Protein AF-A0A0P4W3S0-F1 (afdb_monomer)

Solvent-accessible surface area (backbone atoms only — not comparable to full-atom values): 18046 Å² total; per-residue (Å²): 140,84,84,81,80,80,80,78,72,92,69,74,86,74,78,78,80,79,80,73,84,81,73,83,81,71,88,70,82,78,75,86,72,84,76,69,72,78,75,69,75,78,67,74,92,81,74,64,74,75,60,50,63,55,55,61,58,70,64,62,45,87,85,32,68,69,49,48,55,47,38,37,69,77,67,74,48,85,90,66,54,75,68,57,52,50,48,49,44,52,54,50,45,53,48,54,52,50,53,52,52,52,52,50,50,52,50,50,54,52,30,47,75,68,70,57,61,91,77,78,79,88,66,86,83,62,63,79,83,44,52,72,70,48,48,51,52,49,49,53,48,49,55,51,44,52,53,20,48,53,44,43,62,74,42,63,93,62,81,56,58,59,72,38,40,54,69,70,58,50,51,54,50,52,48,42,53,49,20,48,77,70,72,42,83,57,88,78,56,64,55,71,84,63,51,85,44,82,86,39,67,66,44,47,52,41,45,73,74,69,51,52,94,90,55,18,55,67,99,83,37,77,33,80,69,70,85,82,83,78,86,79,79,65,88,93,63,64,89,89,66,79,58,70,76,57,89,58,78,84,55,49,74,67,52,51,50,50,35,52,38,56,58,7,56,72,58,44,65,48,77,78,74,66,86,80,76,80,81,110

Organism: Scylla olivacea (NCBI:txid85551)

Structure (mmCIF, N/CA/C/O backbone):
data_AF-A0A0P4W3S0-F1
#
_entry.id   AF-A0A0P4W3S0-F1
#
loop_
_atom_site.group_PDB
_atom_site.id
_atom_site.type_symbol
_atom_site.label_atom_id
_atom_site.label_alt_id
_atom_site.label_comp_id
_atom_site.label_asym_id
_atom_site.label_entity_id
_atom_site.label_seq_id
_atom_site.pdbx_PDB_ins_code
_atom_site.Cartn_x
_atom_site.Cartn_y
_atom_site.Cartn_z
_atom_site.occupancy
_atom_site.B_iso_or_equiv
_atom_site.auth_seq_id
_atom_site.auth_comp_id
_atom_site.auth_asym_id
_atom_site.auth_atom_id
_atom_site.pdbx_PDB_model_num
ATOM 1 N N . MET A 1 1 ? 20.641 -24.947 51.949 1.00 40.81 1 MET A N 1
ATOM 2 C CA . MET A 1 1 ? 19.505 -24.288 52.632 1.00 40.81 1 MET A CA 1
ATOM 3 C C . MET A 1 1 ? 19.625 -22.784 52.410 1.00 40.81 1 MET A C 1
ATOM 5 O O . MET A 1 1 ? 20.382 -22.135 53.113 1.00 40.81 1 MET A O 1
ATOM 9 N N . SER A 1 2 ? 18.977 -22.248 51.372 1.00 43.94 2 SER A N 1
ATOM 10 C CA . SER A 1 2 ? 19.008 -20.811 51.055 1.00 43.94 2 SER A CA 1
ATOM 11 C C . SER A 1 2 ? 17.739 -20.161 51.603 1.00 43.94 2 SER A C 1
ATOM 13 O O . SER A 1 2 ? 16.636 -20.525 51.197 1.00 43.94 2 SER A O 1
ATOM 15 N N . GLN A 1 3 ? 17.877 -19.266 52.581 1.00 44.88 3 GLN A N 1
ATOM 16 C CA . GLN A 1 3 ? 16.746 -18.543 53.162 1.00 44.88 3 GLN A CA 1
ATOM 17 C C . GLN A 1 3 ? 16.349 -17.380 52.243 1.00 44.88 3 GLN A C 1
ATOM 19 O O . GLN A 1 3 ? 17.053 -16.374 52.158 1.00 44.88 3 GLN A O 1
ATOM 24 N N . SER A 1 4 ? 15.199 -17.503 51.576 1.00 45.91 4 SER A N 1
ATOM 25 C CA . SER A 1 4 ? 14.574 -16.400 50.841 1.00 45.91 4 SER A CA 1
ATOM 26 C C . SER A 1 4 ? 14.047 -15.350 51.826 1.00 45.91 4 SER A C 1
ATOM 28 O O . SER A 1 4 ? 13.141 -15.612 52.622 1.00 45.91 4 SER A O 1
ATOM 30 N N . ARG A 1 5 ? 14.628 -14.146 51.796 1.00 53.69 5 ARG A N 1
ATOM 31 C CA . ARG A 1 5 ? 14.139 -12.993 52.561 1.00 53.69 5 ARG A CA 1
ATOM 32 C C . ARG A 1 5 ? 12.927 -12.393 51.843 1.00 53.69 5 ARG A C 1
ATOM 34 O O . ARG A 1 5 ? 13.082 -11.613 50.908 1.00 53.69 5 ARG A O 1
ATOM 41 N N . LYS A 1 6 ? 11.717 -12.720 52.310 1.00 53.25 6 LYS A N 1
ATOM 42 C CA . LYS A 1 6 ? 10.479 -12.033 51.903 1.00 53.25 6 LYS A CA 1
ATOM 43 C C . LYS A 1 6 ? 10.566 -10.550 52.287 1.00 53.25 6 LYS A C 1
ATOM 45 O O . LYS A 1 6 ? 10.647 -10.217 53.469 1.00 53.25 6 LYS A O 1
ATO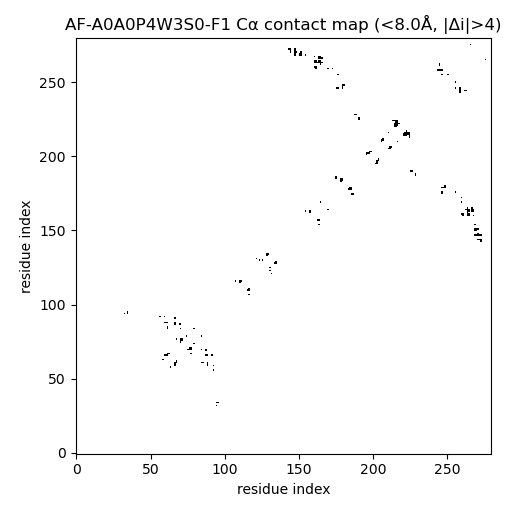M 50 N N . ARG A 1 7 ? 10.561 -9.654 51.296 1.00 56.38 7 ARG A N 1
ATOM 51 C CA . ARG A 1 7 ? 10.494 -8.202 51.520 1.00 56.38 7 ARG A CA 1
ATOM 52 C C . ARG A 1 7 ? 9.062 -7.832 51.918 1.00 56.38 7 ARG A C 1
ATOM 54 O O . ARG A 1 7 ? 8.110 -8.199 51.240 1.00 56.38 7 ARG A O 1
ATOM 61 N N . LYS A 1 8 ? 8.916 -7.136 53.047 1.00 56.00 8 LYS A N 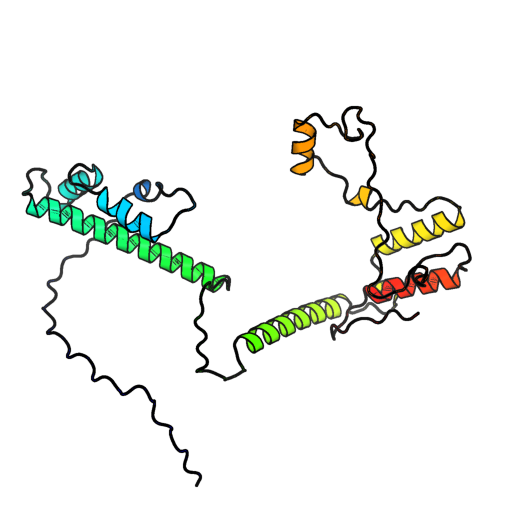1
ATOM 62 C CA . LYS A 1 8 ? 7.638 -6.646 53.580 1.00 56.00 8 LYS A CA 1
ATOM 63 C C . LYS A 1 8 ? 7.152 -5.463 52.729 1.00 56.00 8 LYS A C 1
ATOM 65 O O . LYS A 1 8 ? 7.925 -4.533 52.500 1.00 56.00 8 LYS A O 1
ATOM 70 N N . SER A 1 9 ? 5.899 -5.509 52.268 1.00 56.62 9 SER A N 1
ATOM 71 C CA . SER A 1 9 ? 5.233 -4.396 51.572 1.00 56.62 9 SER A CA 1
ATOM 72 C C . SER A 1 9 ? 5.296 -3.112 52.412 1.00 56.62 9 SER A C 1
ATOM 74 O O . SER A 1 9 ? 5.080 -3.150 53.625 1.00 56.62 9 SER A O 1
ATOM 76 N N . ARG A 1 10 ? 5.610 -1.980 51.763 1.00 52.22 10 ARG A N 1
ATOM 77 C CA . ARG A 1 10 ? 5.673 -0.633 52.373 1.00 52.22 10 ARG A CA 1
ATOM 78 C C . ARG A 1 10 ? 4.297 0.019 52.551 1.00 52.22 10 ARG A C 1
ATOM 80 O O . ARG A 1 10 ? 4.226 1.101 53.122 1.00 52.22 10 ARG A O 1
ATOM 87 N N . TRP A 1 11 ? 3.227 -0.644 52.122 1.00 43.09 11 TRP A N 1
ATOM 88 C CA . TRP A 1 11 ? 1.852 -0.245 52.396 1.00 43.09 11 TRP A CA 1
ATOM 89 C C . TRP A 1 11 ? 1.286 -1.240 53.408 1.00 43.09 11 TRP A C 1
ATOM 91 O O . TRP A 1 11 ? 1.131 -2.424 53.111 1.00 43.09 11 TRP A O 1
ATOM 101 N N . GLY A 1 12 ? 1.114 -0.785 54.651 1.00 40.66 12 GLY A N 1
ATOM 102 C CA . GLY A 1 12 ? 0.662 -1.618 55.763 1.00 40.66 12 GLY A CA 1
ATOM 103 C C . GLY A 1 12 ? -0.668 -2.309 55.462 1.00 40.66 12 GLY A C 1
ATOM 104 O O . GLY A 1 12 ? -1.524 -1.750 54.782 1.00 40.66 12 GLY A O 1
ATOM 105 N N . GLY A 1 13 ? -0.839 -3.527 55.981 1.00 48.69 13 GLY A N 1
ATOM 106 C CA . GLY A 1 13 ? -2.118 -4.228 55.923 1.00 48.69 13 GLY A CA 1
ATOM 107 C C . GLY A 1 13 ? -3.179 -3.411 56.651 1.00 48.69 13 GLY A C 1
ATOM 108 O O . GLY A 1 13 ? -3.121 -3.275 57.873 1.00 48.69 13 GLY A O 1
ATOM 109 N N . GLN A 1 14 ? -4.124 -2.848 55.902 1.00 45.88 14 GLN A N 1
ATOM 110 C CA . GLN A 1 14 ? -5.340 -2.308 56.491 1.00 45.88 14 GLN A CA 1
ATOM 111 C C . GLN A 1 14 ? -6.121 -3.469 57.123 1.00 45.88 14 GLN A C 1
ATOM 113 O O . GLN A 1 14 ? -6.312 -4.494 56.463 1.00 45.88 14 GLN A O 1
ATOM 118 N N . PRO A 1 15 ? -6.575 -3.352 58.383 1.00 47.34 15 PRO A N 1
ATOM 119 C CA . PRO A 1 15 ? -7.543 -4.297 58.912 1.00 47.34 15 PRO A CA 1
ATOM 120 C C . PRO A 1 15 ? -8.819 -4.206 58.069 1.00 47.34 15 PRO A C 1
ATOM 122 O O . PRO A 1 15 ? -9.289 -3.109 57.759 1.00 47.34 15 PRO A O 1
ATOM 125 N N . ALA A 1 16 ? -9.350 -5.365 57.677 1.00 50.22 16 ALA A N 1
ATOM 126 C CA . ALA A 1 16 ? -10.599 -5.464 56.937 1.00 50.22 16 ALA A CA 1
ATOM 127 C C . ALA A 1 16 ? -11.708 -4.672 57.662 1.00 50.22 16 ALA A C 1
ATOM 129 O O . ALA A 1 16 ? -11.830 -4.804 58.886 1.00 50.22 16 ALA A O 1
ATOM 130 N N . PRO A 1 17 ? -12.514 -3.856 56.958 1.00 44.56 17 PRO A N 1
ATOM 131 C CA . PRO A 1 17 ? -13.659 -3.212 57.581 1.00 44.56 17 PRO A CA 1
ATOM 132 C C . PRO A 1 17 ? -14.611 -4.292 58.106 1.00 44.56 17 PRO A C 1
ATOM 134 O O . PRO A 1 17 ? -14.929 -5.253 57.404 1.00 44.56 17 PRO A O 1
ATOM 137 N N . ALA A 1 18 ? -15.023 -4.142 59.366 1.00 41.34 18 ALA A N 1
ATOM 138 C CA . ALA A 1 18 ? -15.956 -5.038 60.031 1.00 41.34 18 ALA A CA 1
ATOM 139 C C . ALA A 1 18 ? -17.214 -5.231 59.171 1.00 41.34 18 ALA A C 1
ATOM 141 O O . ALA A 1 18 ? -17.818 -4.260 58.712 1.00 41.34 18 ALA A O 1
ATOM 142 N N . ALA A 1 19 ? -17.591 -6.492 58.954 1.00 41.34 19 ALA A N 1
ATOM 143 C CA . ALA A 1 19 ? -18.814 -6.851 58.259 1.00 41.34 19 ALA A CA 1
ATOM 144 C C . ALA A 1 19 ? -20.012 -6.195 58.962 1.00 41.34 19 ALA A C 1
ATOM 146 O O . ALA A 1 19 ? -20.285 -6.466 60.133 1.00 41.34 19 ALA A O 1
ATOM 147 N N . ALA A 1 20 ? -20.712 -5.315 58.246 1.00 42.22 20 ALA A N 1
ATOM 148 C CA . ALA A 1 20 ? -21.994 -4.791 58.689 1.00 42.22 20 ALA A CA 1
ATOM 149 C C . ALA A 1 20 ? -22.995 -5.954 58.844 1.00 42.22 20 ALA A C 1
ATOM 151 O O . ALA A 1 20 ? -22.945 -6.905 58.055 1.00 42.22 20 ALA A O 1
ATOM 152 N N . PRO A 1 21 ? -23.899 -5.911 59.839 1.00 39.59 21 PRO A N 1
ATOM 153 C CA . PRO A 1 21 ? -24.886 -6.962 60.031 1.00 39.59 21 PRO A CA 1
ATOM 154 C C . PRO A 1 21 ? -25.775 -7.078 58.790 1.00 39.59 21 PRO A C 1
ATOM 156 O O . PRO A 1 21 ? -26.418 -6.121 58.361 1.00 39.59 21 PRO A O 1
ATOM 159 N N . VAL A 1 22 ? -25.787 -8.280 58.219 1.00 40.91 22 VAL A N 1
ATOM 160 C CA . VAL A 1 22 ? -26.676 -8.701 57.137 1.00 40.91 22 VAL A CA 1
ATOM 161 C C . VAL A 1 22 ? -28.119 -8.577 57.626 1.00 40.91 22 VAL A C 1
ATOM 163 O O . VAL A 1 22 ? -28.564 -9.347 58.476 1.00 40.91 22 VAL A O 1
ATOM 166 N N . ALA A 1 23 ? -28.850 -7.592 57.107 1.00 38.12 23 ALA A N 1
ATOM 167 C CA . ALA A 1 23 ? -30.299 -7.555 57.243 1.00 38.12 23 ALA A CA 1
ATOM 168 C C . ALA A 1 23 ? -30.901 -8.727 56.439 1.00 38.12 23 ALA A C 1
ATOM 170 O O . ALA A 1 23 ? -30.428 -9.004 55.331 1.00 38.12 23 ALA A O 1
ATOM 171 N N . PRO A 1 24 ? -31.915 -9.436 56.964 1.00 34.00 24 PRO A N 1
ATOM 172 C CA . PRO A 1 24 ? -32.509 -10.567 56.266 1.00 34.00 24 PRO A CA 1
ATOM 173 C C . PRO A 1 24 ? -33.166 -10.099 54.962 1.00 34.00 24 PRO A C 1
ATOM 175 O O . PRO A 1 24 ? -34.029 -9.220 54.967 1.00 34.00 24 PRO A O 1
ATOM 178 N N . LEU A 1 25 ? -32.757 -10.705 53.842 1.00 34.88 25 LEU A N 1
ATOM 179 C CA . LEU A 1 25 ? -33.448 -10.575 52.563 1.00 34.88 25 LEU A CA 1
ATOM 180 C C . LEU A 1 25 ? -34.857 -11.162 52.706 1.00 34.88 25 LEU A C 1
ATOM 182 O O . LEU A 1 25 ? -35.033 -12.377 52.784 1.00 34.88 25 LEU A O 1
ATOM 186 N N . VAL A 1 26 ? -35.865 -10.297 52.691 1.00 32.50 26 VAL A N 1
ATOM 187 C CA . VAL A 1 26 ? -37.221 -10.700 52.310 1.00 32.50 26 VAL A CA 1
ATOM 188 C C . VAL A 1 26 ? -37.221 -11.036 50.813 1.00 32.50 26 VAL A C 1
ATOM 190 O O . VAL A 1 26 ? -36.674 -10.261 50.023 1.00 32.50 26 VAL A O 1
ATOM 193 N N . PRO A 1 27 ? -37.808 -12.171 50.393 1.00 32.88 27 PRO A N 1
ATOM 194 C CA . PRO A 1 27 ? -37.854 -12.554 48.990 1.00 32.88 27 PRO A CA 1
ATOM 195 C C . PRO A 1 27 ? -38.840 -11.641 48.256 1.00 32.88 27 PRO A C 1
ATOM 197 O O . PRO A 1 27 ? -40.038 -11.906 48.196 1.00 32.88 27 PRO A O 1
ATOM 200 N N . ALA A 1 28 ? -38.343 -10.541 47.695 1.00 34.00 28 ALA A N 1
ATOM 201 C CA . ALA A 1 28 ? -39.081 -9.797 46.691 1.00 34.00 28 ALA A CA 1
ATOM 202 C C . ALA A 1 28 ? -39.040 -10.616 45.398 1.00 34.00 28 ALA A C 1
ATOM 204 O O . ALA A 1 28 ? -38.006 -10.691 44.731 1.00 34.00 28 ALA A O 1
ATOM 205 N N . SER A 1 29 ? -40.160 -11.267 45.075 1.00 31.83 29 SER A N 1
ATOM 206 C CA . SER A 1 29 ? -40.403 -11.955 43.809 1.00 31.83 29 SER A CA 1
ATOM 207 C C . SER A 1 29 ? -39.957 -11.066 42.651 1.00 31.83 29 SER A C 1
ATOM 209 O O . SER A 1 29 ? -40.641 -10.114 42.272 1.00 31.83 29 SER A O 1
ATOM 211 N N . THR A 1 30 ? -38.764 -11.339 42.124 1.00 33.38 30 THR A N 1
ATOM 212 C CA . THR A 1 30 ? -38.152 -10.524 41.080 1.00 33.38 30 THR A CA 1
ATOM 213 C C . THR A 1 30 ? -38.768 -10.962 39.765 1.00 33.38 30 THR A C 1
ATOM 215 O O . THR A 1 30 ? -38.282 -11.855 39.080 1.00 33.38 30 THR A O 1
ATOM 218 N N . THR A 1 31 ? -39.912 -10.373 39.446 1.00 36.50 31 THR A N 1
ATOM 219 C CA . THR A 1 31 ? -40.484 -10.446 38.109 1.00 36.50 31 THR A CA 1
ATOM 220 C C . THR A 1 31 ? -39.556 -9.662 37.183 1.00 36.50 31 THR A C 1
ATOM 222 O O . THR A 1 31 ? -39.478 -8.435 37.233 1.00 36.50 31 THR A O 1
ATOM 225 N N . SER A 1 32 ? -38.766 -10.379 36.382 1.00 35.53 32 SER A N 1
ATOM 226 C CA . SER A 1 32 ? -37.949 -9.789 35.327 1.00 35.53 32 SER A CA 1
ATOM 227 C C . SER A 1 32 ? -38.880 -9.210 34.263 1.00 35.53 32 SER A C 1
ATOM 229 O O . SER A 1 32 ? -39.496 -9.928 33.480 1.00 35.53 32 SER A O 1
ATOM 231 N N . PHE A 1 33 ? -39.024 -7.888 34.249 1.00 44.44 33 PHE A N 1
ATOM 232 C CA . PHE A 1 33 ? -39.790 -7.194 33.220 1.00 44.44 33 PHE A CA 1
ATOM 233 C C . PHE A 1 33 ? -38.836 -6.615 32.178 1.00 44.44 33 PHE A C 1
ATOM 235 O O . PHE A 1 33 ? -37.998 -5.781 32.501 1.00 44.44 33 PHE A O 1
ATOM 242 N N . SER A 1 34 ? -38.960 -7.028 30.918 1.00 44.00 34 SER A N 1
ATOM 243 C CA . SER A 1 34 ? -38.330 -6.323 29.802 1.00 44.00 34 SER A CA 1
ATOM 244 C C . SER A 1 34 ? -39.067 -5.001 29.577 1.00 44.00 34 SER A C 1
ATOM 246 O O . SER A 1 34 ? -40.280 -4.994 29.353 1.00 44.00 34 SER A O 1
ATOM 248 N N . VAL A 1 35 ? -38.346 -3.884 29.656 1.00 42.00 35 VAL A N 1
ATOM 249 C CA . VAL A 1 35 ? -38.858 -2.578 29.217 1.00 42.00 35 VAL A CA 1
ATOM 250 C C . VAL A 1 35 ? -38.880 -2.599 27.681 1.00 42.00 35 VAL A C 1
ATOM 252 O O . VAL A 1 35 ? -37.955 -3.158 27.092 1.00 42.00 35 VAL A O 1
ATOM 255 N N . PRO A 1 36 ? -39.924 -2.068 27.021 1.00 42.56 36 PRO A N 1
ATOM 256 C CA . PRO A 1 36 ? -39.996 -2.037 25.564 1.00 42.56 36 PRO A CA 1
ATOM 257 C C . PRO A 1 36 ? -38.784 -1.332 24.935 1.00 42.56 36 PRO A C 1
ATOM 259 O O . PRO A 1 36 ? -38.331 -0.291 25.409 1.00 42.56 36 PRO A O 1
ATOM 262 N N . GLU A 1 37 ? -38.315 -1.911 23.831 1.00 45.72 37 GLU A N 1
ATOM 263 C CA . GLU A 1 37 ? -37.121 -1.564 23.039 1.00 45.72 37 GLU A CA 1
ATOM 264 C C . GLU A 1 37 ? -37.043 -0.071 22.647 1.00 45.72 37 GLU A C 1
ATOM 266 O O . GLU A 1 37 ? -35.958 0.495 22.544 1.00 45.72 37 GLU A O 1
ATOM 271 N N . ASN A 1 38 ? -38.198 0.602 22.565 1.00 43.72 38 ASN A N 1
ATOM 272 C CA . ASN A 1 38 ? -38.345 2.021 22.215 1.00 43.72 38 ASN A CA 1
ATOM 273 C C . ASN A 1 38 ? -37.632 3.018 23.145 1.00 43.72 38 ASN A C 1
ATOM 275 O O . ASN A 1 38 ? -37.417 4.156 22.740 1.00 43.72 38 ASN A O 1
ATOM 279 N N . LEU A 1 39 ? -37.279 2.653 24.385 1.00 44.16 39 LEU A N 1
ATOM 280 C CA . LEU A 1 39 ? -36.536 3.573 25.262 1.00 44.16 39 LEU A CA 1
ATOM 281 C C . LEU A 1 39 ? -35.027 3.586 24.952 1.00 44.16 39 LEU A C 1
ATOM 283 O O . LEU A 1 39 ? -34.335 4.534 25.316 1.00 44.16 39 LEU A O 1
ATOM 287 N N . MET A 1 40 ? -34.523 2.549 24.276 1.00 44.09 40 MET A N 1
ATOM 288 C CA . MET A 1 40 ? -33.101 2.385 23.968 1.00 44.09 40 MET A CA 1
ATOM 289 C C . MET A 1 40 ? -32.675 3.146 22.701 1.00 44.09 40 MET A C 1
ATOM 291 O O . MET A 1 40 ? -31.497 3.452 22.546 1.00 44.09 40 MET A O 1
ATOM 295 N N . ASP A 1 41 ? -33.632 3.494 21.833 1.00 43.53 41 ASP A N 1
ATOM 296 C CA . ASP A 1 41 ? -33.410 4.067 20.493 1.00 43.53 41 ASP A CA 1
ATOM 297 C C . ASP A 1 41 ? -33.195 5.600 20.491 1.00 43.53 41 ASP A C 1
ATOM 299 O O . ASP A 1 41 ? -33.134 6.251 19.454 1.00 43.53 41 ASP A O 1
ATOM 303 N N . MET A 1 42 ? -33.061 6.213 21.673 1.00 41.19 42 MET A N 1
ATOM 304 C CA . MET A 1 42 ? -32.826 7.657 21.848 1.00 41.19 42 MET A CA 1
ATOM 305 C C . MET A 1 42 ? -31.335 8.041 21.928 1.00 41.19 42 MET A C 1
ATOM 307 O O . MET A 1 42 ? -30.989 9.101 22.459 1.00 41.19 42 MET A O 1
ATOM 311 N N . VAL A 1 43 ? -30.438 7.190 21.427 1.00 42.59 43 VAL A N 1
ATOM 312 C CA . VAL A 1 43 ? -28.983 7.371 21.527 1.00 42.59 43 VAL A CA 1
ATOM 313 C C . VAL A 1 43 ? -28.417 7.739 20.156 1.00 42.59 43 VAL A C 1
ATOM 315 O O . VAL A 1 43 ? -28.112 6.876 19.342 1.00 42.59 43 VAL A O 1
ATOM 318 N N . GLY A 1 44 ? -28.265 9.042 19.908 1.00 36.22 44 GLY A N 1
ATOM 319 C CA . GLY A 1 44 ? -27.390 9.529 18.844 1.00 36.22 44 GLY A CA 1
ATOM 320 C C . GLY A 1 44 ? -25.946 9.141 19.156 1.00 36.22 44 GLY A C 1
ATOM 321 O O . GLY A 1 44 ? -25.486 9.289 20.291 1.00 36.22 44 GLY A O 1
ATOM 322 N N . GLU A 1 45 ? -25.253 8.592 18.164 1.00 34.53 45 GLU A N 1
ATOM 323 C CA . GLU A 1 45 ? -23.859 8.183 18.286 1.00 34.53 45 GLU A CA 1
ATOM 324 C C . GLU A 1 45 ? -22.976 9.389 18.623 1.00 34.53 45 GLU A C 1
ATOM 326 O O . GLU A 1 45 ? -22.815 10.309 17.826 1.00 34.53 45 GLU A O 1
ATOM 331 N N . GLY A 1 46 ? -22.389 9.361 19.818 1.00 42.56 46 GLY A N 1
ATOM 332 C CA . GLY A 1 46 ? -21.395 10.336 20.250 1.00 42.56 46 GLY A CA 1
ATOM 333 C C . GLY A 1 46 ? -21.945 11.351 21.238 1.00 42.56 46 GLY A C 1
ATOM 334 O O . GLY A 1 46 ? -22.417 12.403 20.846 1.00 42.56 46 GLY A O 1
ATOM 335 N N . GLU A 1 47 ? -21.835 11.040 22.531 1.00 33.09 47 GLU A N 1
ATOM 336 C CA . GLU A 1 47 ? -21.330 11.945 23.572 1.00 33.09 47 GLU A CA 1
ATOM 337 C C . GLU A 1 47 ? -21.329 11.235 24.942 1.00 33.09 47 GLU A C 1
ATOM 339 O O . GLU A 1 47 ? -22.062 10.285 25.198 1.00 33.09 47 GLU A O 1
ATOM 344 N N . HIS A 1 48 ? -20.398 11.653 25.796 1.00 37.75 48 HIS A N 1
ATOM 345 C CA . HIS A 1 48 ? -20.000 11.112 27.102 1.00 37.75 48 HIS A CA 1
ATOM 346 C C . HIS A 1 48 ? -21.055 10.269 27.878 1.00 37.75 48 HIS A C 1
ATOM 348 O O . HIS A 1 48 ? -22.017 10.790 28.440 1.00 37.75 48 HIS A O 1
ATOM 354 N N . PHE A 1 49 ? -20.796 8.962 28.039 1.00 41.81 49 PHE A N 1
ATOM 355 C CA . PHE A 1 49 ? -21.643 7.964 28.735 1.00 41.81 49 PHE A CA 1
ATOM 356 C C . PHE A 1 49 ? -22.038 8.337 30.184 1.00 41.81 49 PHE A C 1
ATOM 358 O O . PHE A 1 49 ? -23.080 7.911 30.680 1.00 41.81 49 PHE A O 1
ATOM 365 N N . GLN A 1 50 ? -21.241 9.165 30.870 1.00 40.56 50 GLN A N 1
ATOM 366 C CA . GLN A 1 50 ? -21.581 9.685 32.205 1.00 40.56 50 GLN A CA 1
ATOM 367 C C . GLN A 1 50 ? -22.670 10.772 32.175 1.00 40.56 50 GLN A C 1
ATOM 369 O O . GLN A 1 50 ? -23.428 10.884 33.135 1.00 40.56 50 GLN A O 1
ATOM 374 N N . ALA A 1 51 ? -22.796 11.532 31.082 1.00 39.28 51 ALA A N 1
ATOM 375 C CA . ALA A 1 51 ? -23.840 12.546 30.924 1.00 39.28 51 ALA A CA 1
ATOM 376 C C . ALA A 1 51 ? -25.212 11.904 30.639 1.00 39.28 51 ALA A C 1
ATOM 378 O O . ALA A 1 51 ? -26.238 12.362 31.139 1.00 39.28 51 ALA A O 1
ATOM 379 N N . ILE A 1 52 ? -25.231 10.780 29.916 1.00 44.84 52 ILE A N 1
ATOM 380 C CA . ILE A 1 52 ? -26.459 10.071 29.521 1.00 44.84 52 ILE A CA 1
ATOM 381 C C . ILE A 1 52 ? -27.141 9.390 30.724 1.00 44.84 52 ILE A C 1
ATOM 383 O O . ILE A 1 52 ? -28.371 9.378 30.822 1.00 44.84 52 ILE A O 1
ATOM 387 N N . HIS A 1 53 ? -26.356 8.888 31.687 1.00 46.44 53 HIS A N 1
ATOM 388 C CA . HIS A 1 53 ? -26.869 8.220 32.893 1.00 46.44 53 HIS A CA 1
ATOM 389 C C . HIS A 1 53 ? -27.714 9.158 33.772 1.00 46.44 53 HIS A C 1
ATOM 391 O O . HIS A 1 53 ? -28.678 8.726 34.403 1.00 46.44 53 HIS A O 1
ATOM 397 N N . GLY A 1 54 ? -27.383 10.454 33.783 1.00 46.72 54 GLY A N 1
ATOM 398 C CA . GLY A 1 54 ? -28.191 11.479 34.438 1.00 46.72 54 GLY A CA 1
ATOM 399 C C . GLY A 1 54 ? -29.449 11.832 33.643 1.00 46.72 54 GLY A C 1
ATOM 400 O O . GLY A 1 54 ? -30.511 12.004 34.229 1.00 46.72 54 GLY A O 1
ATOM 401 N N . VAL A 1 55 ? -29.371 11.893 32.311 1.00 48.75 55 VAL A N 1
ATOM 402 C CA . VAL A 1 55 ? -30.455 12.399 31.447 1.00 48.75 55 VAL A CA 1
ATOM 403 C C . VAL A 1 55 ? -31.592 11.388 31.240 1.00 48.75 55 VAL A C 1
ATOM 405 O O . VAL A 1 55 ? -32.755 11.788 31.221 1.00 48.75 55 VAL A O 1
ATOM 408 N N . MET A 1 56 ? -31.313 10.083 31.128 1.00 55.56 56 MET A N 1
ATOM 409 C CA . MET A 1 56 ? -32.378 9.079 30.936 1.00 55.56 56 MET A CA 1
ATOM 410 C C . MET A 1 56 ? -33.182 8.816 32.216 1.00 55.56 56 MET A C 1
ATOM 412 O O . MET A 1 56 ? -34.407 8.724 32.181 1.00 55.56 56 MET A O 1
ATOM 416 N N . VAL A 1 57 ? -32.506 8.761 33.367 1.00 57.56 57 VAL A N 1
ATOM 417 C CA . VAL A 1 57 ? -33.134 8.483 34.670 1.00 57.56 57 VAL A CA 1
ATOM 418 C C . VAL A 1 57 ? -33.938 9.689 35.172 1.00 57.56 57 VAL A C 1
ATOM 420 O O . VAL A 1 57 ? -34.960 9.518 35.828 1.00 57.56 57 VAL A O 1
ATOM 423 N N . THR A 1 58 ? -33.535 10.916 34.834 1.00 59.78 58 THR A N 1
ATOM 424 C CA . THR A 1 58 ? -34.251 12.142 35.242 1.00 59.78 58 THR A CA 1
ATOM 425 C C . THR A 1 58 ? -35.520 12.420 34.432 1.00 59.78 58 THR A C 1
ATOM 427 O O . THR A 1 58 ? -36.385 13.155 34.902 1.00 59.78 58 THR A O 1
ATOM 430 N N . ARG A 1 59 ? -35.680 11.808 33.249 1.00 61.34 59 ARG A N 1
ATOM 431 C CA . ARG A 1 59 ? -36.881 11.937 32.396 1.00 61.34 59 ARG A CA 1
ATOM 432 C C . ARG A 1 59 ? -37.989 10.925 32.713 1.00 61.34 59 ARG A C 1
ATOM 434 O O . ARG A 1 59 ? -39.113 11.075 32.232 1.00 61.34 59 ARG A O 1
ATOM 441 N N . LEU A 1 60 ? -37.702 9.900 33.516 1.00 63.09 60 LEU A N 1
ATOM 442 C CA . LEU A 1 60 ? -38.700 8.959 34.031 1.00 63.09 60 LEU A CA 1
ATOM 443 C C . LEU A 1 60 ? -39.398 9.586 35.246 1.00 63.09 60 LEU A C 1
ATOM 445 O O . LEU A 1 60 ? -39.035 9.304 36.381 1.00 63.09 60 LEU A O 1
ATOM 449 N N . THR A 1 61 ? -40.372 10.459 34.998 1.00 65.38 61 THR A N 1
ATOM 450 C CA . THR A 1 61 ? -41.238 11.056 36.029 1.00 65.38 61 THR A CA 1
ATOM 451 C C . THR A 1 61 ? -42.637 10.436 35.987 1.00 65.38 61 THR A C 1
ATOM 453 O O . THR A 1 61 ? -42.998 9.782 35.008 1.00 65.38 61 THR A O 1
ATOM 456 N N . ARG A 1 62 ? -43.462 10.667 37.018 1.00 65.44 62 ARG A N 1
ATOM 457 C CA . ARG A 1 62 ? -44.848 10.155 37.151 1.00 65.44 62 ARG A CA 1
ATOM 458 C C . ARG A 1 62 ? -45.723 10.300 35.893 1.00 65.44 62 ARG A C 1
ATOM 460 O O . ARG A 1 62 ? -46.623 9.497 35.684 1.00 65.44 62 ARG A O 1
ATOM 467 N N . ASN A 1 63 ? -45.441 11.291 35.048 1.00 68.19 63 ASN A N 1
ATOM 468 C CA . ASN A 1 63 ? -46.217 11.593 33.842 1.00 68.19 63 ASN A CA 1
ATOM 469 C C . ASN A 1 63 ? -45.798 10.752 32.622 1.00 68.19 63 ASN A C 1
ATOM 471 O O . ASN A 1 63 ? -46.380 10.893 31.548 1.00 68.19 63 ASN A O 1
ATOM 475 N N . ASN A 1 64 ? -44.773 9.906 32.750 1.00 74.44 64 ASN A N 1
ATOM 476 C CA . ASN A 1 64 ? -44.300 9.077 31.654 1.00 74.44 64 ASN A CA 1
ATOM 477 C C . ASN A 1 64 ? -45.270 7.898 31.427 1.00 74.44 64 ASN A C 1
ATOM 479 O O . ASN A 1 64 ? -45.523 7.135 32.368 1.00 74.44 64 ASN A O 1
ATOM 483 N N . PRO A 1 65 ? -45.773 7.690 30.194 1.00 76.94 65 PRO A N 1
ATOM 484 C CA . PRO A 1 65 ? -46.722 6.617 29.887 1.00 76.94 65 PRO A CA 1
ATOM 485 C C . PRO A 1 65 ? -46.197 5.221 30.253 1.00 76.94 65 PRO A C 1
ATOM 487 O O . PRO A 1 65 ? -46.986 4.340 30.587 1.00 76.94 65 PRO A O 1
ATOM 490 N N . ALA A 1 66 ? -44.876 5.017 30.266 1.00 75.62 66 ALA A N 1
ATOM 491 C CA . ALA A 1 66 ? -44.273 3.757 30.687 1.00 75.62 66 ALA A CA 1
ATOM 492 C C . ALA A 1 66 ? -44.422 3.498 32.199 1.00 75.62 66 ALA A C 1
ATOM 494 O O . ALA A 1 66 ? -44.670 2.361 32.595 1.00 75.62 66 ALA A O 1
ATOM 495 N N . ILE A 1 67 ? -44.337 4.538 33.042 1.00 75.31 67 ILE A N 1
ATOM 496 C CA . ILE A 1 67 ? -44.534 4.408 34.498 1.00 75.31 67 ILE A CA 1
ATOM 497 C C . ILE A 1 67 ? -46.015 4.166 34.798 1.00 75.31 67 ILE A C 1
ATOM 499 O O . ILE A 1 67 ? -46.334 3.337 35.643 1.00 75.31 67 ILE A O 1
ATOM 503 N N . VAL A 1 68 ? -46.920 4.823 34.068 1.00 75.50 68 VAL A N 1
ATOM 504 C CA . VAL A 1 68 ? -48.372 4.622 34.202 1.00 75.50 68 VAL A CA 1
ATOM 505 C C . VAL A 1 68 ? -48.775 3.198 33.808 1.00 75.50 68 VAL A C 1
ATOM 507 O O . VAL A 1 68 ? -49.489 2.533 34.556 1.00 75.50 68 VAL A O 1
ATOM 510 N N . ALA A 1 69 ? -48.257 2.688 32.686 1.00 79.44 69 ALA A N 1
ATOM 511 C CA . ALA A 1 69 ? -48.488 1.307 32.261 1.00 79.44 69 ALA A CA 1
ATOM 512 C C . ALA A 1 69 ? -47.899 0.289 33.253 1.00 79.44 69 ALA A C 1
ATOM 514 O O . ALA A 1 69 ? -48.512 -0.741 33.540 1.00 79.44 69 ALA A O 1
ATOM 515 N N . TYR A 1 70 ? -46.721 0.584 33.810 1.00 78.75 70 TYR A N 1
ATOM 516 C CA . TYR A 1 70 ? -46.103 -0.237 34.845 1.00 78.75 70 TYR A CA 1
ATOM 517 C C . TYR A 1 70 ? -46.936 -0.255 36.134 1.00 78.75 70 TYR A C 1
ATOM 519 O O . TYR A 1 70 ? -47.230 -1.329 36.657 1.00 78.75 70 TYR A O 1
ATOM 527 N N . ALA A 1 71 ? -47.385 0.910 36.605 1.00 76.25 71 ALA A N 1
ATOM 528 C CA . ALA A 1 71 ? -48.234 1.043 37.784 1.00 76.25 71 ALA A CA 1
ATOM 529 C C . ALA A 1 71 ? -49.563 0.295 37.613 1.00 76.25 71 ALA A C 1
ATOM 531 O O . ALA A 1 71 ? -49.948 -0.472 38.492 1.00 76.25 71 ALA A O 1
ATOM 532 N N . GLN A 1 72 ? -50.208 0.411 36.448 1.00 81.56 72 GLN A N 1
ATOM 533 C CA . GLN A 1 72 ? -51.431 -0.330 36.133 1.00 81.56 72 GLN A CA 1
ATOM 534 C C . GLN A 1 72 ? -51.213 -1.851 36.152 1.00 81.56 72 GLN A C 1
ATOM 536 O O . GLN A 1 72 ? -52.082 -2.596 36.595 1.00 81.56 72 GLN A O 1
ATOM 541 N N . LYS A 1 73 ? -50.043 -2.326 35.710 1.00 77.12 73 LYS A N 1
ATOM 542 C CA . LYS A 1 73 ? -49.705 -3.754 35.693 1.00 77.12 73 LYS A CA 1
ATOM 543 C C . LYS A 1 73 ? -49.370 -4.315 37.078 1.00 77.12 73 LYS A C 1
ATOM 545 O O . LYS A 1 73 ? -49.710 -5.460 37.355 1.00 77.12 73 LYS A O 1
ATOM 550 N N . VAL A 1 74 ? -48.687 -3.543 37.924 1.00 78.00 74 VAL A N 1
ATOM 551 C CA . VAL A 1 74 ? -48.267 -3.989 39.265 1.00 78.00 74 VAL A CA 1
ATOM 552 C C . VAL A 1 74 ? -49.377 -3.807 40.303 1.00 7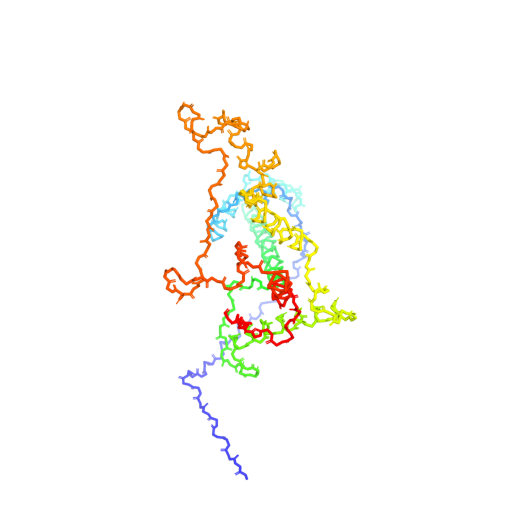8.00 74 VAL A C 1
ATOM 554 O O . VAL A 1 74 ? -49.568 -4.682 41.142 1.00 78.00 74 VAL A O 1
ATOM 557 N N . PHE A 1 75 ? -50.122 -2.701 40.238 1.00 76.75 75 PHE A N 1
ATOM 558 C CA . PHE A 1 75 ? -51.114 -2.319 41.248 1.00 76.75 75 PHE A CA 1
ATOM 559 C C . PHE A 1 75 ? -52.569 -2.454 40.780 1.00 76.75 75 PHE A C 1
ATOM 561 O O . PHE A 1 75 ? -53.482 -2.277 41.586 1.00 76.75 75 PHE A O 1
ATOM 568 N N . GLY A 1 76 ? -52.818 -2.759 39.500 1.00 74.44 76 GLY A N 1
ATOM 569 C CA . GLY A 1 76 ? -54.160 -3.030 38.961 1.00 74.44 76 GLY A CA 1
ATOM 570 C C . GLY A 1 76 ? -55.117 -1.829 38.932 1.00 74.44 76 GLY A C 1
ATOM 571 O O . GLY A 1 76 ? -56.234 -1.951 38.440 1.00 74.44 76 GLY A O 1
ATOM 572 N N . SER A 1 77 ? -54.692 -0.673 39.440 1.00 78.38 77 SER A N 1
ATOM 573 C CA . SER A 1 77 ? -55.449 0.579 39.517 1.00 78.38 77 SER A CA 1
ATOM 574 C C . SER A 1 77 ? -54.501 1.767 39.331 1.00 78.38 77 SER A C 1
ATOM 576 O O . SER A 1 77 ? -53.286 1.592 39.387 1.00 78.38 77 SER A O 1
ATOM 578 N N . LEU A 1 78 ? -55.047 2.958 39.064 1.00 74.62 78 LEU A N 1
ATOM 579 C CA . LEU A 1 78 ? -54.279 4.202 38.881 1.00 74.62 78 LEU A CA 1
ATOM 580 C C . LEU A 1 78 ? -54.378 5.156 40.086 1.00 74.62 78 LEU A C 1
ATOM 582 O O . LEU A 1 78 ? -53.646 6.146 40.149 1.00 74.62 78 LEU A O 1
ATOM 586 N N . ASP A 1 79 ? -55.196 4.806 41.081 1.00 76.69 79 ASP A N 1
ATOM 587 C CA . ASP A 1 79 ? -55.381 5.549 42.330 1.00 76.69 79 ASP A CA 1
ATOM 588 C C . ASP A 1 79 ? -54.296 5.183 43.357 1.00 76.69 79 ASP A C 1
ATOM 590 O O . ASP A 1 79 ? -54.571 4.675 44.444 1.00 76.69 79 ASP A O 1
ATOM 594 N N . LEU A 1 80 ? -53.029 5.397 42.991 1.00 76.88 80 LEU A N 1
ATOM 595 C CA . LEU A 1 80 ? -51.899 5.122 43.878 1.00 76.88 80 LEU A CA 1
ATOM 596 C C . LEU A 1 80 ? -51.498 6.358 44.691 1.00 76.88 80 LEU A C 1
ATOM 598 O O . LEU A 1 80 ? -51.524 7.494 44.208 1.00 76.88 80 LEU A O 1
ATOM 602 N N . THR A 1 81 ? -51.031 6.107 45.912 1.00 85.19 81 THR A N 1
ATOM 603 C CA . THR A 1 81 ? -50.391 7.111 46.772 1.00 85.19 81 THR A CA 1
ATOM 604 C C . THR A 1 81 ? -49.041 7.555 46.206 1.00 85.19 81 THR A C 1
ATOM 606 O O . THR A 1 81 ? -48.372 6.813 45.484 1.00 85.19 81 THR A O 1
ATOM 609 N N . ASP A 1 82 ? -48.591 8.758 46.569 1.00 80.81 82 ASP A N 1
ATOM 610 C CA . ASP A 1 82 ? -47.315 9.311 46.088 1.00 80.81 82 ASP A CA 1
ATOM 611 C C . ASP A 1 82 ? -46.108 8.414 46.420 1.00 80.81 82 ASP A C 1
ATOM 613 O O . ASP A 1 82 ? -45.153 8.336 45.646 1.00 80.81 82 ASP A O 1
ATOM 617 N N . ALA A 1 83 ? -46.173 7.670 47.529 1.00 82.56 83 ALA A N 1
ATOM 618 C CA . ALA A 1 83 ? -45.155 6.691 47.903 1.00 82.56 83 ALA A CA 1
ATOM 619 C C . ALA A 1 83 ? -45.096 5.495 46.932 1.00 82.56 83 ALA A C 1
ATOM 621 O O . ALA A 1 83 ? -44.011 5.061 46.547 1.00 82.56 83 ALA A O 1
ATOM 622 N N . GLN A 1 84 ? -46.250 4.986 46.496 1.00 79.44 84 GLN A N 1
ATOM 623 C CA . GLN A 1 84 ? -46.334 3.863 45.556 1.00 79.44 84 GLN A CA 1
ATOM 624 C C . GLN A 1 84 ? -45.907 4.276 44.140 1.00 79.44 84 GLN A C 1
ATOM 626 O O . GLN A 1 84 ? -45.212 3.521 43.459 1.00 79.44 84 GLN A O 1
ATOM 631 N N . TRP A 1 85 ? -46.233 5.503 43.719 1.00 79.94 85 TRP A N 1
ATOM 632 C CA . TRP A 1 85 ? -45.722 6.066 42.465 1.00 79.94 85 TRP A CA 1
ATOM 633 C C . TRP A 1 85 ? -44.197 6.179 42.464 1.00 79.94 85 TRP A C 1
ATOM 635 O O . TRP A 1 85 ? -43.553 5.799 41.485 1.00 79.94 85 TRP A O 1
ATOM 645 N N . LYS A 1 86 ? -43.614 6.638 43.577 1.00 83.50 86 LYS A N 1
ATOM 646 C CA . LYS A 1 86 ? -42.159 6.720 43.739 1.00 83.50 86 LYS A CA 1
ATOM 647 C C . LYS A 1 86 ? -41.494 5.341 43.672 1.00 83.50 86 LYS A C 1
ATOM 649 O O . LYS A 1 86 ? -40.455 5.195 43.036 1.00 83.50 86 LYS A O 1
ATOM 654 N N . GLN A 1 87 ? -42.120 4.317 44.249 1.00 81.69 87 GLN A N 1
ATOM 655 C CA . GLN A 1 87 ? -41.633 2.939 44.170 1.00 81.69 87 GLN A CA 1
ATOM 656 C C . GLN A 1 87 ? -41.639 2.400 42.728 1.00 81.69 87 GLN A C 1
ATOM 658 O O . GLN A 1 87 ? -40.652 1.805 42.296 1.00 81.69 87 GLN A O 1
ATOM 663 N N . CYS A 1 88 ? -42.710 2.639 41.961 1.00 79.56 88 CYS A N 1
ATOM 664 C CA . CYS A 1 88 ? -42.765 2.283 40.538 1.00 79.56 88 CYS A CA 1
ATOM 665 C C . CYS A 1 88 ? -41.648 2.950 39.730 1.00 79.56 88 CYS A C 1
ATOM 667 O O . CYS A 1 88 ? -40.993 2.309 38.906 1.00 79.56 88 CYS A O 1
ATOM 669 N N . GLU A 1 89 ? -41.435 4.240 39.975 1.00 77.88 89 GLU A N 1
ATOM 670 C CA . GLU A 1 89 ? -40.395 5.030 39.328 1.00 77.88 89 GLU A CA 1
ATOM 671 C C . GLU A 1 89 ? -38.995 4.474 39.640 1.00 77.88 89 GLU A C 1
ATOM 673 O O . GLU A 1 89 ? -38.214 4.215 38.724 1.00 77.88 89 GLU A O 1
ATOM 678 N N . GLU A 1 90 ? -38.685 4.223 40.913 1.00 78.00 90 GLU A N 1
ATOM 679 C CA . GLU A 1 90 ? -37.399 3.662 41.348 1.00 78.00 90 GLU A CA 1
ATOM 680 C C . GLU A 1 90 ? -37.148 2.265 40.766 1.00 78.00 90 GLU A C 1
ATOM 682 O O . GLU A 1 90 ? -36.060 1.988 40.256 1.00 78.00 90 GLU A O 1
ATOM 687 N N . GLN A 1 91 ? -38.160 1.399 40.760 1.00 78.50 91 GLN A N 1
ATOM 688 C CA . GLN A 1 91 ? -38.036 0.039 40.241 1.00 78.50 91 GLN A CA 1
ATOM 689 C C . GLN A 1 91 ? -37.768 0.020 38.728 1.00 78.50 91 GLN A C 1
ATOM 691 O O . GLN A 1 91 ? -36.940 -0.761 38.247 1.00 78.50 91 GLN A O 1
ATOM 696 N N . MET A 1 92 ? -38.406 0.917 37.972 1.00 76.25 92 MET A N 1
ATOM 697 C CA . MET A 1 92 ? -38.177 1.037 36.532 1.00 76.25 92 MET A CA 1
ATOM 698 C C . MET A 1 92 ? -36.791 1.617 36.224 1.00 76.25 92 MET A C 1
ATOM 700 O O . MET A 1 92 ? -36.096 1.107 35.344 1.00 76.25 92 MET A O 1
ATOM 704 N N . LYS A 1 93 ? -36.338 2.612 36.998 1.00 78.38 93 LYS A N 1
ATOM 705 C CA . LYS A 1 93 ? -34.978 3.169 36.894 1.00 78.38 93 LYS A CA 1
ATOM 706 C C . LYS A 1 93 ? -33.908 2.109 37.144 1.00 78.38 93 LYS A C 1
ATOM 708 O O . LYS A 1 93 ? -32.978 1.985 36.350 1.00 78.38 93 LYS A O 1
ATOM 713 N N . MET A 1 94 ? -34.063 1.308 38.199 1.00 78.56 94 MET A N 1
ATOM 714 C CA . MET A 1 94 ? -33.127 0.223 38.515 1.00 78.56 94 MET A CA 1
ATOM 715 C C . MET A 1 94 ? -33.047 -0.821 37.397 1.00 78.56 94 MET A C 1
ATOM 717 O O . MET A 1 94 ? -31.959 -1.290 37.064 1.00 78.56 94 MET A O 1
ATOM 721 N N . ASN A 1 95 ? -34.176 -1.149 36.771 1.00 79.19 95 ASN A N 1
ATOM 722 C CA . ASN A 1 95 ? -34.221 -2.094 35.659 1.00 79.19 95 ASN A CA 1
ATOM 723 C C . ASN A 1 95 ? -33.517 -1.558 34.397 1.00 79.19 95 ASN A C 1
ATOM 725 O O . ASN A 1 95 ? -32.729 -2.271 33.777 1.00 79.19 95 ASN A O 1
ATOM 729 N N . VAL A 1 96 ? -33.723 -0.280 34.058 1.00 79.50 96 VAL A N 1
ATOM 730 C CA . VAL A 1 96 ? -33.026 0.377 32.935 1.00 79.50 96 VAL A CA 1
ATOM 731 C C . VAL A 1 96 ? -31.509 0.368 33.153 1.00 79.50 96 VAL A C 1
ATOM 733 O O . VAL A 1 96 ? -30.756 -0.008 32.254 1.00 79.50 96 VAL A O 1
ATOM 736 N N . VAL A 1 97 ? -31.051 0.707 34.362 1.00 78.50 97 VAL A N 1
ATOM 737 C CA . VAL A 1 97 ? -29.621 0.672 34.715 1.00 78.50 97 VAL A CA 1
ATOM 738 C C . VAL A 1 97 ? -29.054 -0.745 34.597 1.00 78.50 97 VAL A C 1
ATOM 740 O O . VAL A 1 97 ? -27.968 -0.936 34.048 1.00 78.50 97 VAL A O 1
ATOM 743 N N . PHE A 1 98 ? -29.788 -1.756 35.065 1.00 81.12 98 PHE A N 1
ATOM 744 C CA . PHE A 1 98 ? -29.363 -3.151 34.978 1.00 81.12 98 PHE A CA 1
ATOM 745 C C . PHE A 1 98 ? -29.214 -3.636 33.527 1.00 81.12 98 PHE A C 1
ATOM 747 O O . PHE A 1 98 ? -28.215 -4.277 33.191 1.00 81.12 98 PHE A O 1
ATOM 754 N N . GLN A 1 99 ? -30.156 -3.292 32.645 1.00 77.31 99 GLN A N 1
ATOM 755 C CA . GLN A 1 99 ? -30.072 -3.628 31.219 1.00 77.31 99 GLN A CA 1
ATOM 756 C C . GLN A 1 99 ? -28.893 -2.930 30.532 1.00 77.31 99 GLN A C 1
ATOM 758 O O . GLN A 1 99 ? -28.156 -3.569 29.778 1.00 77.31 99 GLN A O 1
ATOM 763 N N . LEU A 1 100 ? -28.656 -1.653 30.846 1.00 77.06 100 LEU A N 1
ATOM 764 C CA . LEU A 1 100 ? -27.506 -0.899 30.343 1.00 77.06 100 LEU A CA 1
ATOM 765 C C . LEU A 1 100 ? -26.179 -1.545 30.775 1.00 77.06 100 LEU A C 1
ATOM 767 O O . LEU A 1 100 ? -25.259 -1.691 29.969 1.00 77.06 100 LEU A O 1
ATOM 771 N N . LEU A 1 101 ? -26.088 -1.982 32.035 1.00 75.06 101 LEU A N 1
ATOM 772 C CA . LEU A 1 101 ? -24.908 -2.665 32.565 1.00 75.06 101 LEU A CA 1
ATOM 773 C C . LEU A 1 101 ? -24.661 -4.001 31.850 1.00 75.06 101 LEU A C 1
ATOM 775 O O . LEU A 1 101 ? -23.523 -4.307 31.495 1.00 75.06 101 LEU A O 1
ATOM 779 N N . GLN A 1 102 ? -25.716 -4.778 31.585 1.00 80.00 102 GLN A N 1
ATOM 780 C CA . GLN A 1 102 ? -25.602 -6.010 30.799 1.00 80.00 102 GLN A CA 1
ATOM 781 C C . GLN A 1 102 ? -25.161 -5.754 29.355 1.00 80.00 102 GLN A C 1
ATOM 783 O O . GLN A 1 102 ? -24.351 -6.515 28.823 1.00 80.00 102 GLN A O 1
ATOM 788 N N . ALA A 1 103 ? -25.694 -4.715 28.708 1.00 80.00 103 ALA A N 1
ATOM 789 C CA . ALA A 1 103 ? -25.302 -4.339 27.352 1.00 80.00 103 ALA A CA 1
ATOM 790 C C . ALA A 1 103 ? -23.817 -3.947 27.301 1.00 80.00 103 ALA A C 1
ATOM 792 O O . ALA A 1 103 ? -23.071 -4.465 26.471 1.00 80.00 103 ALA A O 1
ATOM 793 N N . LYS A 1 104 ? -23.360 -3.140 28.265 1.00 76.50 104 LYS A N 1
ATOM 794 C CA . LYS A 1 104 ? -21.950 -2.757 28.408 1.00 76.50 104 LYS A CA 1
ATOM 795 C C . LYS A 1 104 ? -21.035 -3.954 28.652 1.00 76.50 104 LYS A C 1
ATOM 797 O O . LYS A 1 104 ? -19.948 -4.023 28.085 1.00 76.50 104 LYS A O 1
ATOM 802 N N . LYS A 1 105 ? -21.469 -4.914 29.473 1.00 77.25 105 LYS A N 1
ATOM 803 C CA . LYS A 1 105 ? -20.705 -6.144 29.709 1.00 77.25 105 LYS A CA 1
ATOM 804 C C . LYS A 1 105 ? -20.525 -6.943 28.413 1.00 77.25 105 LYS A C 1
ATOM 806 O O . LYS A 1 105 ? -19.407 -7.335 28.101 1.00 77.25 105 LYS A O 1
ATOM 811 N N . ARG A 1 106 ? -21.594 -7.104 27.621 1.00 79.44 106 ARG A N 1
ATOM 812 C CA . ARG A 1 106 ? -21.537 -7.769 26.306 1.00 79.44 106 ARG A CA 1
ATOM 813 C C . ARG A 1 106 ? -20.632 -7.037 25.316 1.00 79.44 106 ARG A C 1
ATOM 815 O O . ARG A 1 106 ? -19.879 -7.680 24.591 1.00 79.44 106 ARG A O 1
ATOM 822 N N . GLU A 1 107 ? -20.698 -5.709 25.280 1.00 73.50 107 GLU A N 1
ATOM 823 C CA . GLU A 1 107 ? -19.828 -4.895 24.429 1.00 73.50 107 GLU A CA 1
ATOM 824 C C . GLU A 1 107 ? -18.352 -5.061 24.815 1.00 73.50 107 GLU A C 1
ATOM 826 O O . GLU A 1 107 ? -17.520 -5.309 23.943 1.00 73.50 107 GLU A O 1
ATOM 831 N N . SER A 1 108 ? -18.042 -5.003 26.113 1.00 69.75 108 SER A N 1
ATOM 832 C CA . SER A 1 108 ? -16.688 -5.211 26.635 1.00 69.75 108 SER A CA 1
ATOM 833 C C . SER A 1 108 ? -16.157 -6.603 26.295 1.00 69.75 108 SER A C 1
ATOM 835 O O . SER A 1 108 ? -15.062 -6.703 25.758 1.00 69.75 108 SER A O 1
ATOM 837 N N . GLU A 1 109 ? -16.941 -7.665 26.514 1.00 77.69 109 GLU A N 1
ATOM 838 C CA . GLU A 1 109 ? -16.562 -9.038 26.139 1.00 77.69 109 GLU A CA 1
ATOM 839 C C . GLU A 1 109 ? -16.359 -9.183 24.621 1.00 77.69 109 GLU A C 1
ATOM 841 O O . GLU A 1 109 ? -15.490 -9.926 24.167 1.00 77.69 109 GLU A O 1
ATOM 846 N N . ARG A 1 110 ? -17.147 -8.475 23.800 1.00 77.88 110 ARG A N 1
ATOM 847 C CA . ARG A 1 110 ? -16.970 -8.466 22.341 1.00 77.88 110 ARG A CA 1
ATOM 848 C C . ARG A 1 110 ? -15.664 -7.780 21.945 1.00 77.88 110 ARG A C 1
ATOM 850 O O . ARG A 1 110 ? -14.964 -8.284 21.072 1.00 77.88 110 ARG A O 1
ATOM 857 N N . LEU A 1 111 ? -15.349 -6.645 22.564 1.00 73.56 111 LEU A N 1
ATOM 858 C CA . LEU A 1 111 ? -14.100 -5.913 22.344 1.00 73.56 111 LEU A CA 1
ATOM 859 C C . LEU A 1 111 ? -12.885 -6.717 22.820 1.00 73.56 111 LEU A C 1
ATOM 861 O O . LEU A 1 111 ? -11.878 -6.763 22.119 1.00 73.56 111 LEU A O 1
ATOM 865 N N . GLU A 1 112 ? -13.009 -7.412 23.949 1.00 68.56 112 GLU A N 1
ATOM 866 C CA . GLU A 1 112 ? -12.000 -8.323 24.492 1.00 68.56 112 GLU A CA 1
ATOM 867 C C . GLU A 1 112 ? -11.746 -9.506 23.551 1.00 68.56 112 GLU A C 1
ATOM 869 O O . GLU A 1 112 ? -10.602 -9.768 23.187 1.00 68.56 112 GLU A O 1
ATOM 874 N N . LYS A 1 113 ? -12.803 -10.139 23.023 1.00 74.06 113 LYS A N 1
ATOM 875 C CA . LYS A 1 113 ? -12.684 -11.172 21.974 1.00 74.06 113 LYS A CA 1
ATOM 876 C C . LYS A 1 113 ? -12.042 -10.653 20.687 1.00 74.06 113 LYS A C 1
ATOM 878 O O . LYS A 1 113 ? -11.385 -11.410 19.984 1.00 74.06 113 LYS A O 1
ATOM 883 N N . GLN A 1 114 ? -12.237 -9.375 20.366 1.00 73.31 114 GLN A N 1
ATOM 884 C CA . GLN A 1 114 ? -11.584 -8.711 19.233 1.00 73.31 114 GLN A CA 1
ATOM 885 C C . GLN A 1 114 ? -10.149 -8.256 19.550 1.00 73.31 114 GLN A C 1
ATOM 887 O O . GLN A 1 114 ? -9.509 -7.655 18.689 1.00 73.31 114 GLN A O 1
ATOM 892 N N . GLY A 1 115 ? -9.645 -8.493 20.768 1.00 61.91 115 GLY A N 1
ATOM 893 C CA . GLY A 1 115 ? -8.322 -8.050 21.213 1.00 61.91 115 GLY A CA 1
ATOM 894 C C . GLY A 1 115 ? -8.185 -6.529 21.342 1.00 61.91 115 GLY A C 1
ATOM 895 O O . GLY A 1 115 ? -7.078 -6.016 21.471 1.00 61.91 115 GLY A O 1
ATOM 896 N N . LYS A 1 116 ? -9.297 -5.789 21.296 1.00 53.91 116 LYS A N 1
ATOM 897 C CA . LYS A 1 116 ? -9.351 -4.328 21.428 1.00 53.91 116 LYS A CA 1
ATOM 898 C C . LYS A 1 116 ? -9.695 -3.964 22.867 1.00 53.91 116 LYS A C 1
ATOM 900 O O . LYS A 1 116 ? -10.709 -3.321 23.135 1.00 53.91 116 LYS A O 1
ATOM 905 N N . VAL A 1 117 ? -8.864 -4.400 23.809 1.00 58.50 117 VAL A N 1
ATOM 906 C CA . VAL A 1 117 ? -9.017 -4.003 25.210 1.00 58.50 117 VAL A CA 1
ATOM 907 C C . VAL A 1 117 ? -8.445 -2.594 25.361 1.00 58.50 117 VAL A C 1
ATOM 909 O O . VAL A 1 117 ? -7.251 -2.369 25.204 1.00 58.50 117 VAL A O 1
ATOM 912 N N . LYS A 1 118 ? -9.323 -1.611 25.598 1.00 51.62 118 LYS A N 1
ATOM 913 C CA . LYS A 1 118 ? -8.956 -0.183 25.627 1.00 51.62 118 LYS A CA 1
ATOM 914 C C . LYS A 1 118 ? -8.055 0.180 26.819 1.00 51.62 118 LYS A C 1
ATOM 916 O O . LYS A 1 118 ? -7.324 1.160 26.733 1.00 51.62 118 LYS A O 1
ATOM 921 N N . TYR A 1 119 ? -8.126 -0.585 27.911 1.00 51.00 119 TYR A N 1
ATOM 922 C CA . TYR A 1 119 ? -7.384 -0.336 29.148 1.00 51.00 119 TYR A CA 1
ATOM 923 C C . TYR A 1 119 ? -7.096 -1.653 29.882 1.00 51.00 119 TYR A C 1
ATOM 925 O O . TYR A 1 119 ? -7.853 -2.049 30.765 1.00 51.00 119 TYR A O 1
ATOM 933 N N . GLU A 1 120 ? -6.012 -2.335 29.520 1.00 52.66 120 GLU A N 1
ATOM 934 C CA . GLU A 1 120 ? -5.356 -3.259 30.450 1.00 52.66 120 GLU A CA 1
ATOM 935 C C . GLU A 1 120 ? -4.437 -2.434 31.352 1.00 52.66 120 GLU A C 1
ATOM 937 O O . GLU A 1 120 ? -3.627 -1.638 30.874 1.00 52.66 120 GLU A O 1
ATOM 942 N N . TYR A 1 121 ? -4.616 -2.568 32.665 1.00 49.41 121 TYR A N 1
ATOM 943 C CA . TYR A 1 121 ? -3.677 -2.017 33.630 1.00 49.41 121 TYR A CA 1
ATOM 944 C C . TYR A 1 121 ? -2.430 -2.905 33.621 1.00 49.41 121 TYR A C 1
ATOM 946 O O . TYR A 1 121 ? -2.547 -4.122 33.759 1.00 49.41 121 TYR A O 1
ATOM 954 N N . ASP A 1 122 ? -1.267 -2.283 33.440 1.00 55.72 122 ASP A N 1
ATOM 955 C CA . ASP A 1 122 ? 0.058 -2.902 33.452 1.00 55.72 122 ASP A CA 1
ATOM 956 C C . ASP A 1 122 ? 0.348 -3.483 34.844 1.00 55.72 122 ASP A C 1
ATOM 958 O O . ASP A 1 122 ? 0.910 -2.832 35.725 1.00 55.72 122 ASP A O 1
ATOM 962 N N . SER A 1 123 ? -0.149 -4.693 35.089 1.00 53.59 123 SER A N 1
ATOM 963 C CA . SER A 1 123 ? 0.208 -5.466 36.269 1.00 53.59 123 SER A CA 1
ATOM 964 C C . SER A 1 123 ? 1.555 -6.133 36.004 1.00 53.59 123 SER A C 1
ATOM 966 O O . SER A 1 123 ? 1.610 -7.286 35.580 1.00 53.59 123 SER A O 1
ATOM 968 N N . ASP A 1 124 ? 2.641 -5.415 36.295 1.00 56.34 124 ASP A N 1
ATOM 969 C CA . ASP A 1 124 ? 4.032 -5.911 36.362 1.00 56.34 124 ASP A CA 1
ATOM 970 C C . ASP A 1 124 ? 4.247 -6.969 37.480 1.00 56.34 124 ASP A C 1
ATOM 972 O O . ASP A 1 124 ? 5.352 -7.180 37.973 1.00 56.34 124 ASP A O 1
ATOM 976 N N . GLU A 1 125 ? 3.186 -7.634 37.951 1.00 58.94 125 GLU A N 1
ATOM 977 C CA . GLU A 1 125 ? 3.279 -8.671 38.986 1.00 58.94 125 GLU A CA 1
ATOM 978 C C . GLU A 1 125 ? 3.561 -10.069 38.401 1.00 58.94 125 GLU A C 1
ATOM 980 O O . GLU A 1 125 ? 4.150 -10.895 39.099 1.00 58.94 125 GLU A O 1
ATOM 985 N N . ASP A 1 126 ? 3.263 -10.310 37.113 1.00 57.78 126 ASP A N 1
ATOM 986 C CA . ASP A 1 126 ? 3.503 -11.593 36.431 1.00 57.78 126 ASP A CA 1
ATOM 987 C C . ASP A 1 126 ? 4.502 -11.458 35.267 1.00 57.78 126 ASP A C 1
ATOM 989 O O . ASP A 1 126 ? 4.147 -11.189 34.117 1.00 57.78 126 ASP A O 1
ATOM 993 N N . VAL A 1 127 ? 5.782 -11.697 35.569 1.00 60.50 127 VAL A N 1
ATOM 994 C CA . VAL A 1 127 ? 6.905 -11.648 34.608 1.00 60.50 127 VAL A CA 1
ATOM 995 C C . VAL A 1 127 ? 7.154 -12.986 33.895 1.00 60.50 127 VAL A C 1
ATOM 997 O O . VAL A 1 127 ? 8.148 -13.139 33.179 1.00 60.50 127 VAL A O 1
ATOM 1000 N N . ASP A 1 128 ? 6.276 -13.974 34.084 1.00 66.69 128 ASP A N 1
ATOM 1001 C CA . ASP A 1 128 ? 6.399 -15.271 33.418 1.00 66.69 128 ASP A CA 1
ATOM 1002 C C . ASP A 1 128 ? 6.153 -15.106 31.906 1.00 66.69 128 ASP A C 1
ATOM 1004 O O . ASP A 1 128 ? 5.099 -14.637 31.464 1.00 66.69 128 ASP A O 1
ATOM 1008 N N . GLY A 1 129 ? 7.179 -15.403 31.104 1.00 67.31 129 GLY A N 1
ATOM 1009 C CA . GLY A 1 129 ? 7.191 -15.148 29.657 1.00 67.31 129 GLY A CA 1
ATOM 1010 C C . GLY A 1 129 ? 7.493 -13.699 29.230 1.00 67.31 129 GLY A C 1
ATOM 1011 O O . GLY A 1 129 ? 7.407 -13.394 28.041 1.00 67.31 129 GLY A O 1
ATOM 1012 N N . GLY A 1 130 ? 7.882 -12.815 30.157 1.00 77.50 130 GLY A N 1
ATOM 1013 C CA . GLY A 1 130 ? 8.246 -11.419 29.880 1.00 77.50 130 GLY A CA 1
ATOM 1014 C C . GLY A 1 130 ? 7.075 -10.428 29.945 1.00 77.50 130 GLY A C 1
ATOM 1015 O O . GLY A 1 130 ? 5.914 -10.802 30.100 1.00 77.50 130 GLY A O 1
ATOM 1016 N N . THR A 1 131 ? 7.390 -9.133 29.841 1.00 80.94 131 THR A N 1
ATOM 1017 C CA . THR A 1 131 ? 6.392 -8.045 29.909 1.00 80.94 131 THR A CA 1
ATOM 1018 C C . THR A 1 131 ? 5.389 -8.092 28.746 1.00 80.94 131 THR A C 1
ATOM 1020 O O . THR A 1 131 ? 5.613 -8.766 27.738 1.00 80.94 131 THR A O 1
ATOM 1023 N N . TRP A 1 132 ? 4.298 -7.326 28.836 1.00 73.19 132 TRP A N 1
ATOM 1024 C CA . TRP A 1 132 ? 3.297 -7.213 27.765 1.00 73.19 132 TRP A CA 1
ATOM 1025 C C . TRP A 1 132 ? 3.905 -6.843 26.396 1.00 73.19 132 TRP A C 1
ATOM 1027 O O . TRP A 1 132 ? 3.546 -7.424 25.375 1.00 73.19 132 TRP A O 1
ATOM 1037 N N . GLU A 1 133 ? 4.907 -5.960 26.370 1.00 75.75 133 GLU A N 1
ATOM 1038 C CA . GLU A 1 133 ? 5.664 -5.615 25.156 1.00 75.75 133 GLU A CA 1
ATOM 1039 C C . GLU A 1 133 ? 6.399 -6.823 24.546 1.00 75.75 133 GLU A C 1
ATOM 1041 O O . GLU A 1 133 ? 6.430 -6.981 23.323 1.00 75.75 133 GLU A O 1
ATOM 1046 N N . HIS A 1 134 ? 6.956 -7.714 25.376 1.00 82.50 134 HIS A N 1
ATOM 1047 C CA . HIS A 1 134 ? 7.576 -8.953 24.899 1.00 82.50 134 HIS A CA 1
ATOM 1048 C C . HIS A 1 134 ? 6.534 -9.910 24.323 1.00 82.50 134 HIS A C 1
ATOM 1050 O O . HIS A 1 134 ? 6.772 -10.476 23.261 1.00 82.50 134 HIS A O 1
ATOM 1056 N N . LYS A 1 135 ? 5.364 -10.034 24.961 1.00 81.88 135 LYS A N 1
ATOM 1057 C CA . LYS A 1 135 ? 4.247 -10.851 24.458 1.00 81.88 135 LYS A CA 1
ATOM 1058 C C . LYS A 1 135 ? 3.724 -10.321 23.121 1.00 81.88 135 LY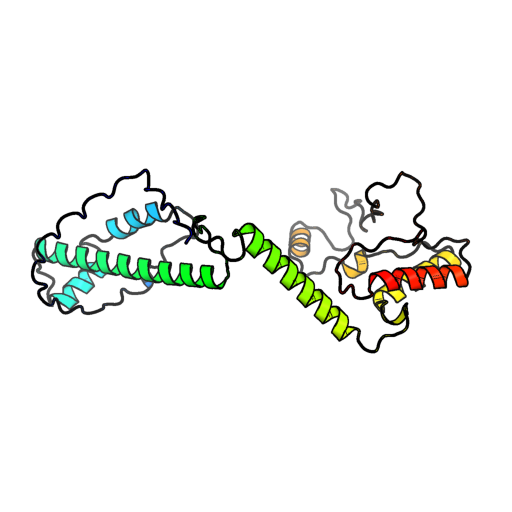S A C 1
ATOM 1060 O O . LYS A 1 135 ? 3.505 -11.10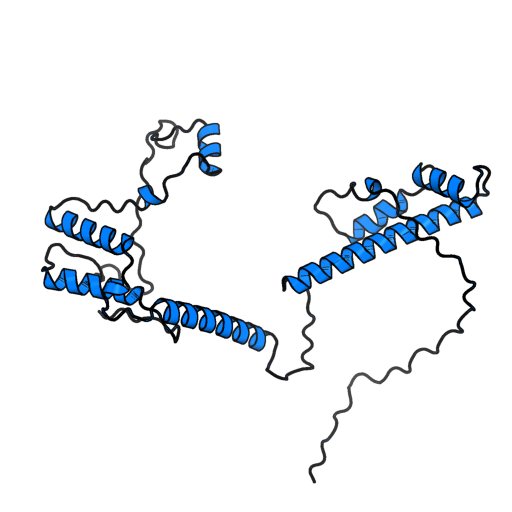3 22.200 1.00 81.88 135 LYS A O 1
ATOM 1065 N N . ARG A 1 136 ? 3.605 -8.996 22.970 1.00 82.75 136 ARG A N 1
ATOM 1066 C CA . ARG A 1 136 ? 3.203 -8.357 21.707 1.00 82.75 136 ARG A CA 1
ATOM 1067 C C . ARG A 1 136 ? 4.213 -8.614 20.591 1.00 82.75 136 ARG A C 1
ATOM 1069 O O . ARG A 1 136 ? 3.810 -9.036 19.513 1.00 82.75 136 ARG A O 1
ATOM 1076 N N . ARG A 1 137 ? 5.511 -8.412 20.848 1.00 84.00 137 ARG A N 1
ATOM 1077 C CA . ARG A 1 137 ? 6.552 -8.715 19.851 1.00 84.00 137 ARG A CA 1
ATOM 1078 C C . ARG A 1 137 ? 6.641 -10.204 19.538 1.00 84.00 137 ARG A C 1
ATOM 1080 O O . ARG A 1 137 ? 6.837 -10.556 18.387 1.00 84.00 137 ARG A O 1
ATOM 1087 N N . ALA A 1 138 ? 6.489 -11.082 20.528 1.00 86.88 138 ALA A N 1
ATOM 1088 C CA . ALA A 1 138 ? 6.476 -12.526 20.302 1.00 86.88 138 ALA A CA 1
ATOM 1089 C C . ALA A 1 138 ? 5.315 -12.932 19.384 1.00 86.88 138 ALA A C 1
ATOM 1091 O O . ALA A 1 138 ? 5.525 -13.696 18.449 1.00 86.88 138 ALA A O 1
ATOM 1092 N N . LYS A 1 139 ? 4.129 -12.350 19.592 1.00 88.06 139 LYS A N 1
ATOM 1093 C CA . LYS A 1 139 ? 2.977 -12.546 18.711 1.00 88.06 139 LYS A CA 1
ATOM 1094 C C . LYS A 1 139 ? 3.231 -12.018 17.294 1.00 88.06 139 LYS A C 1
ATOM 1096 O O . LYS A 1 139 ? 2.943 -12.712 16.331 1.00 88.06 139 LYS A O 1
ATOM 1101 N N . GLU A 1 140 ? 3.826 -10.833 17.154 1.00 87.56 140 GLU A N 1
ATOM 1102 C CA . GLU A 1 140 ? 4.227 -10.287 15.845 1.00 87.56 140 GLU A CA 1
ATOM 1103 C C . GLU A 1 140 ? 5.236 -11.204 15.124 1.00 87.56 140 GLU A C 1
ATOM 1105 O O . GLU A 1 140 ? 5.125 -11.447 13.919 1.00 87.56 140 GLU A O 1
ATOM 1110 N N . MET A 1 141 ? 6.200 -11.760 15.865 1.00 86.88 141 MET A N 1
ATOM 1111 C CA . MET A 1 141 ? 7.167 -12.731 15.346 1.00 86.88 141 MET A CA 1
ATOM 1112 C C . MET A 1 141 ? 6.487 -14.035 14.918 1.00 86.88 141 MET A C 1
ATOM 1114 O O . MET A 1 141 ? 6.827 -14.567 13.864 1.00 86.88 141 MET A O 1
ATOM 1118 N N . GLU A 1 142 ? 5.517 -14.530 15.689 1.00 90.44 142 GLU A N 1
ATOM 1119 C CA . GLU A 1 142 ? 4.730 -15.724 15.363 1.00 90.44 142 GLU A CA 1
ATOM 1120 C C . GLU A 1 142 ? 3.874 -15.511 14.107 1.00 90.44 142 GLU A C 1
ATOM 1122 O O . GLU A 1 142 ? 3.911 -16.336 13.198 1.00 90.44 142 GLU A O 1
ATOM 1127 N N . GLU A 1 143 ? 3.172 -14.380 13.998 1.00 90.69 143 GLU A N 1
ATOM 1128 C CA . GLU A 1 143 ? 2.388 -14.015 12.809 1.00 90.69 143 GLU A CA 1
ATOM 1129 C C . GLU A 1 143 ? 3.281 -13.916 11.561 1.00 90.69 143 GLU A C 1
ATOM 1131 O O . GLU A 1 143 ? 2.950 -14.439 10.492 1.00 90.69 143 GLU A O 1
ATOM 1136 N N . THR A 1 144 ? 4.457 -13.300 11.707 1.00 87.12 144 THR A N 1
ATOM 1137 C CA . THR A 1 144 ? 5.461 -13.205 10.640 1.00 87.12 144 THR A CA 1
ATOM 1138 C C . THR A 1 144 ? 5.980 -14.586 10.236 1.00 87.12 144 THR A C 1
ATOM 1140 O O . THR A 1 144 ? 6.089 -14.883 9.044 1.00 87.12 144 THR A O 1
ATOM 1143 N N . GLN A 1 145 ? 6.284 -15.444 11.213 1.00 88.56 145 GLN A N 1
ATOM 1144 C CA . GLN A 1 145 ? 6.765 -16.803 10.982 1.00 88.56 145 GLN A CA 1
ATOM 1145 C C . GLN A 1 145 ? 5.700 -17.669 10.302 1.00 88.56 145 GLN A C 1
ATOM 1147 O O . GLN A 1 145 ? 6.024 -18.382 9.353 1.00 88.56 145 GLN A O 1
ATOM 1152 N N . ALA A 1 146 ? 4.442 -17.590 10.739 1.00 90.62 146 ALA A N 1
ATOM 1153 C CA . ALA A 1 146 ? 3.324 -18.316 10.147 1.00 90.62 146 ALA A CA 1
ATOM 1154 C C . ALA A 1 146 ? 3.129 -17.917 8.680 1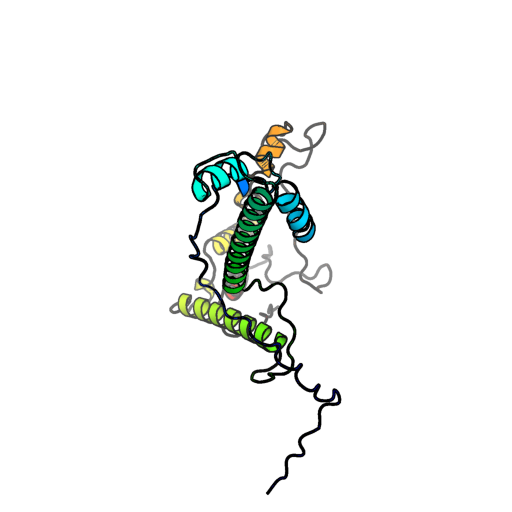.00 90.62 146 ALA A C 1
ATOM 1156 O O . ALA A 1 146 ? 3.120 -18.779 7.802 1.00 90.62 146 ALA A O 1
ATOM 1157 N N . ARG A 1 147 ? 3.107 -16.610 8.390 1.00 88.50 147 ARG A N 1
ATOM 1158 C CA . ARG A 1 147 ? 3.030 -16.099 7.014 1.00 88.50 147 ARG A CA 1
ATOM 1159 C C . ARG A 1 147 ? 4.210 -16.570 6.158 1.00 88.50 147 ARG A C 1
ATOM 1161 O O . ARG A 1 147 ? 4.033 -16.927 4.996 1.00 88.50 147 ARG A O 1
ATOM 1168 N N . ALA A 1 148 ? 5.424 -16.574 6.709 1.00 87.69 148 ALA A N 1
ATOM 1169 C CA . ALA A 1 148 ? 6.610 -17.049 6.001 1.00 87.69 148 ALA A CA 1
ATOM 1170 C C . ALA A 1 148 ? 6.557 -18.562 5.721 1.00 87.69 148 ALA A C 1
ATOM 1172 O O . ALA A 1 148 ? 6.961 -19.000 4.639 1.00 87.69 148 ALA A O 1
ATOM 1173 N N . ALA A 1 149 ? 6.035 -19.351 6.663 1.00 90.00 149 ALA A N 1
ATOM 1174 C CA . ALA A 1 149 ? 5.811 -20.780 6.494 1.00 90.00 149 ALA A CA 1
ATOM 1175 C C . ALA A 1 149 ? 4.762 -21.048 5.406 1.00 90.00 149 ALA A C 1
ATOM 1177 O O . ALA A 1 149 ? 5.052 -21.804 4.488 1.00 90.00 149 ALA A O 1
ATOM 1178 N N . GLU A 1 150 ? 3.614 -20.364 5.434 1.00 91.75 150 GLU A N 1
ATOM 1179 C CA . GLU A 1 150 ? 2.575 -20.451 4.394 1.00 91.75 150 GLU A CA 1
ATOM 1180 C C . GLU A 1 150 ? 3.116 -20.120 2.998 1.00 91.75 150 GLU A C 1
ATOM 1182 O O . GLU A 1 150 ? 2.877 -20.847 2.039 1.00 91.75 150 GLU A O 1
ATOM 1187 N N . LEU A 1 151 ? 3.904 -19.049 2.868 1.00 87.75 151 LEU A N 1
ATOM 1188 C CA . LEU A 1 151 ? 4.537 -18.709 1.591 1.00 87.75 151 LEU A CA 1
ATOM 1189 C C . LEU A 1 151 ? 5.535 -19.778 1.137 1.00 87.75 151 LEU A C 1
ATOM 1191 O O . LEU A 1 151 ? 5.679 -20.012 -0.061 1.00 87.75 151 LEU A O 1
ATOM 1195 N N . THR A 1 152 ? 6.237 -20.411 2.078 1.00 87.75 152 THR A N 1
ATOM 1196 C CA . THR A 1 152 ? 7.196 -21.481 1.780 1.00 87.75 152 THR A CA 1
ATOM 1197 C C . THR A 1 152 ? 6.476 -22.747 1.331 1.00 87.75 152 THR A C 1
ATOM 1199 O O . THR A 1 152 ? 6.890 -23.329 0.333 1.00 87.75 152 THR A O 1
ATOM 1202 N N . THR A 1 153 ? 5.378 -23.126 1.992 1.00 90.88 153 THR A N 1
ATOM 1203 C CA . THR A 1 153 ? 4.576 -24.299 1.618 1.00 90.88 153 THR A CA 1
ATOM 1204 C C . THR A 1 153 ? 3.884 -24.102 0.272 1.00 90.88 153 THR A C 1
ATOM 1206 O O . THR A 1 153 ? 3.947 -24.975 -0.585 1.00 90.88 153 THR A O 1
ATOM 1209 N N . MET A 1 154 ? 3.307 -22.922 0.012 1.00 88.50 154 MET A N 1
ATOM 1210 C CA . MET A 1 154 ? 2.712 -22.586 -1.295 1.00 88.50 154 MET A CA 1
ATOM 1211 C C . MET A 1 154 ? 3.728 -22.594 -2.448 1.00 88.50 154 MET A C 1
ATOM 1213 O O . MET A 1 154 ? 3.356 -22.708 -3.616 1.00 88.50 154 MET A O 1
ATOM 1217 N N . ALA A 1 155 ? 5.009 -22.430 -2.132 1.00 85.88 155 ALA A N 1
ATOM 1218 C CA . ALA A 1 155 ? 6.111 -22.433 -3.082 1.00 85.88 155 ALA A CA 1
ATOM 1219 C C . ALA A 1 155 ? 6.764 -23.808 -3.277 1.00 85.88 155 ALA A C 1
ATOM 1221 O O . ALA A 1 155 ? 7.674 -23.928 -4.105 1.00 85.88 155 ALA A O 1
ATOM 1222 N N . GLU A 1 156 ? 6.346 -24.827 -2.528 1.00 85.25 156 GLU A N 1
ATOM 1223 C CA . GLU A 1 156 ? 6.864 -26.183 -2.682 1.00 85.25 156 GLU A CA 1
ATOM 1224 C C . GLU A 1 156 ? 6.662 -26.673 -4.126 1.00 85.25 156 GLU A C 1
ATOM 1226 O O . GLU A 1 156 ? 5.624 -26.459 -4.749 1.00 85.25 156 GLU A O 1
ATOM 1231 N N . GLY A 1 157 ? 7.698 -27.294 -4.694 1.00 85.50 157 GLY A N 1
ATOM 1232 C CA . GLY A 1 157 ? 7.703 -27.779 -6.081 1.00 85.50 157 GLY A CA 1
ATOM 1233 C C . GLY A 1 157 ? 8.164 -26.766 -7.136 1.00 85.50 157 GLY A C 1
ATOM 1234 O O . GLY A 1 157 ? 8.416 -27.161 -8.273 1.00 85.50 157 GLY A O 1
ATOM 1235 N N . LYS A 1 158 ? 8.347 -25.487 -6.784 1.00 87.81 158 LYS A N 1
ATOM 1236 C CA . LYS A 1 158 ? 9.003 -24.498 -7.655 1.00 87.81 158 LYS A CA 1
ATOM 1237 C C . LYS A 1 158 ? 10.511 -24.524 -7.425 1.00 87.81 158 LYS A C 1
ATOM 1239 O O . LYS A 1 158 ? 10.977 -24.339 -6.299 1.00 87.81 158 LYS A O 1
ATOM 1244 N N . HIS A 1 159 ? 11.284 -24.750 -8.483 1.00 80.94 159 HIS A N 1
ATOM 1245 C CA . HIS A 1 159 ? 12.734 -24.957 -8.377 1.00 80.94 159 HIS A CA 1
ATOM 1246 C C . HIS A 1 159 ? 13.542 -23.946 -9.188 1.00 80.94 159 HIS A C 1
ATOM 1248 O O . HIS A 1 159 ? 14.660 -23.606 -8.791 1.00 80.94 159 HIS A O 1
ATOM 1254 N N . HIS A 1 160 ? 13.001 -23.436 -10.297 1.00 88.69 160 HIS A N 1
ATOM 1255 C CA . HIS A 1 160 ? 13.671 -22.412 -11.086 1.00 88.69 160 HIS A CA 1
ATOM 1256 C C . HIS A 1 160 ? 13.377 -21.029 -10.508 1.00 88.69 160 HIS A C 1
ATOM 1258 O O . HIS A 1 160 ? 12.273 -20.744 -10.051 1.00 88.69 160 HIS A O 1
ATOM 1264 N N . ILE A 1 161 ? 14.376 -20.143 -10.517 1.00 84.50 161 ILE A N 1
ATOM 1265 C CA . ILE A 1 161 ? 14.227 -18.788 -9.970 1.00 84.50 161 ILE A CA 1
ATOM 1266 C C . ILE A 1 161 ? 13.104 -18.011 -10.680 1.00 84.50 161 ILE A C 1
ATOM 1268 O O . ILE A 1 161 ? 12.426 -17.223 -10.035 1.00 84.50 161 ILE A O 1
ATOM 1272 N N . GLY A 1 162 ? 12.860 -18.284 -11.964 1.00 85.62 162 GLY A N 1
ATOM 1273 C CA . GLY A 1 162 ? 11.779 -17.705 -12.758 1.00 85.62 162 GLY A CA 1
ATOM 1274 C C . GLY A 1 162 ? 10.376 -18.191 -12.388 1.00 85.62 162 GLY A C 1
ATOM 1275 O O . GLY A 1 162 ? 9.430 -17.446 -12.616 1.00 85.62 162 GLY A O 1
ATOM 1276 N N . ASP A 1 163 ? 10.222 -19.356 -11.747 1.00 89.19 163 ASP A N 1
ATOM 1277 C CA . ASP A 1 163 ? 8.910 -19.890 -11.321 1.00 89.19 163 ASP A CA 1
ATOM 1278 C C . ASP A 1 163 ? 8.256 -19.035 -10.218 1.00 89.19 163 ASP A C 1
ATOM 1280 O O . ASP A 1 163 ? 7.049 -19.122 -9.947 1.00 89.19 163 ASP A O 1
ATOM 1284 N N . PHE A 1 164 ? 9.075 -18.230 -9.536 1.00 88.12 164 PHE A N 1
ATOM 1285 C CA . PHE A 1 164 ? 8.646 -17.305 -8.493 1.00 88.12 164 PHE A CA 1
ATOM 1286 C C . PHE A 1 164 ? 8.185 -15.961 -9.049 1.00 88.12 164 PHE A C 1
ATOM 1288 O O . PHE A 1 164 ? 7.573 -15.204 -8.305 1.00 88.12 164 PHE A O 1
ATOM 1295 N N . LEU A 1 165 ? 8.451 -15.656 -10.322 1.00 90.31 165 LEU A N 1
ATOM 1296 C CA . LEU A 1 165 ? 8.040 -14.395 -10.926 1.00 90.31 165 LEU A CA 1
ATOM 1297 C C . LEU A 1 165 ? 6.543 -14.437 -11.278 1.00 90.31 165 LEU A C 1
ATOM 1299 O O . LEU A 1 165 ? 6.142 -15.297 -12.067 1.00 90.31 165 LEU A O 1
ATOM 1303 N N . PRO A 1 166 ? 5.708 -13.530 -10.740 1.00 91.12 166 PRO A N 1
ATOM 1304 C CA . PRO A 1 166 ? 4.302 -13.461 -11.117 1.00 91.12 166 PRO A CA 1
ATOM 1305 C C . PRO A 1 166 ? 4.133 -13.198 -12.626 1.00 91.12 166 PRO A C 1
ATOM 1307 O O . PRO A 1 166 ? 4.885 -12.391 -13.183 1.00 91.12 166 PRO A O 1
ATOM 1310 N N . PRO A 1 167 ? 3.145 -13.825 -13.296 1.00 89.44 167 PRO A N 1
ATOM 1311 C CA . PRO A 1 167 ? 2.920 -13.649 -14.733 1.00 89.44 167 PRO A CA 1
ATOM 1312 C C . PRO A 1 167 ? 2.704 -12.188 -15.145 1.00 89.44 167 PRO A C 1
ATOM 1314 O O . PRO A 1 167 ? 3.231 -11.760 -16.170 1.00 89.44 167 PRO A O 1
ATOM 1317 N N . ASP A 1 168 ? 1.991 -11.415 -14.325 1.00 88.06 168 ASP A N 1
ATOM 1318 C CA . ASP A 1 168 ? 1.696 -10.004 -14.598 1.00 88.06 168 ASP A CA 1
ATOM 1319 C C . ASP A 1 168 ? 2.970 -9.150 -14.567 1.00 88.06 168 ASP A C 1
ATOM 1321 O O . ASP A 1 168 ? 3.200 -8.305 -15.433 1.00 88.06 168 ASP A O 1
ATOM 1325 N N . GLU A 1 169 ? 3.865 -9.419 -13.614 1.00 86.44 169 GLU A N 1
ATOM 1326 C CA . GLU A 1 169 ? 5.154 -8.731 -13.536 1.00 86.44 169 GLU A CA 1
ATOM 1327 C C . GLU A 1 169 ? 6.100 -9.140 -14.660 1.00 86.44 169 GLU A C 1
ATOM 1329 O O . GLU A 1 169 ? 6.821 -8.299 -15.202 1.00 86.44 169 GLU A O 1
ATOM 1334 N N . LEU A 1 170 ? 6.068 -10.414 -15.055 1.00 87.88 170 LEU A N 1
ATOM 1335 C CA . LEU A 1 170 ? 6.785 -10.880 -16.233 1.00 87.88 170 LEU A CA 1
ATOM 1336 C C . LEU A 1 170 ? 6.285 -10.161 -17.494 1.00 87.88 170 LEU A C 1
ATOM 1338 O O . LEU A 1 170 ? 7.105 -9.729 -18.302 1.00 87.88 170 LEU A O 1
ATOM 1342 N N . ALA A 1 171 ? 4.972 -9.995 -17.660 1.00 87.94 171 ALA A N 1
ATOM 1343 C CA . ALA A 1 171 ? 4.395 -9.286 -18.799 1.00 87.94 171 ALA A CA 1
ATOM 1344 C C . ALA A 1 171 ? 4.848 -7.820 -18.841 1.00 87.94 171 ALA A C 1
ATOM 1346 O O . ALA A 1 171 ? 5.331 -7.365 -19.880 1.00 87.94 171 ALA A O 1
ATOM 1347 N N . ARG A 1 172 ? 4.796 -7.118 -17.701 1.00 86.25 172 ARG A N 1
ATOM 1348 C CA . ARG A 1 172 ? 5.303 -5.741 -17.566 1.00 86.25 172 ARG A CA 1
ATOM 1349 C C . ARG A 1 172 ? 6.796 -5.643 -17.898 1.00 86.25 172 ARG A C 1
ATOM 1351 O O . ARG A 1 172 ? 7.213 -4.734 -18.613 1.00 86.25 172 ARG A O 1
ATOM 1358 N N . PHE A 1 173 ? 7.607 -6.589 -17.418 1.00 87.06 173 PHE A N 1
ATOM 1359 C CA . PHE A 1 173 ? 9.041 -6.639 -17.711 1.00 87.06 173 PHE A CA 1
ATOM 1360 C C . PHE A 1 173 ? 9.315 -6.846 -19.207 1.00 87.06 173 PHE A C 1
ATOM 1362 O O . PHE A 1 173 ? 10.131 -6.133 -19.790 1.00 87.06 173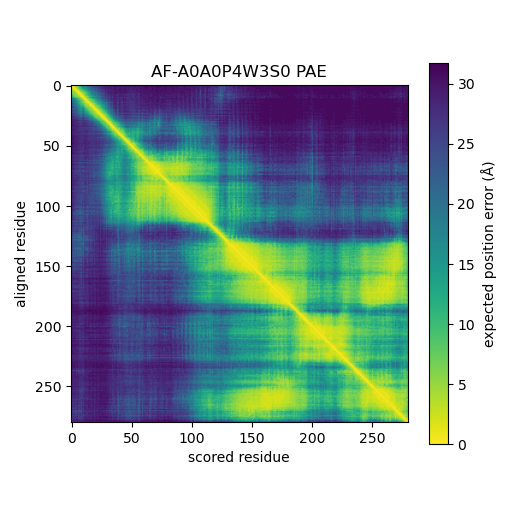 PHE A O 1
ATOM 1369 N N . MET A 1 174 ? 8.621 -7.798 -19.838 1.00 88.94 174 MET A N 1
ATOM 1370 C CA . MET A 1 174 ? 8.780 -8.093 -21.264 1.00 88.94 174 MET A CA 1
ATOM 1371 C C . MET A 1 174 ? 8.314 -6.932 -22.143 1.00 88.94 174 MET A C 1
ATOM 1373 O O . MET A 1 174 ? 8.957 -6.643 -23.147 1.00 88.94 174 MET A O 1
ATOM 1377 N N . GLU A 1 175 ? 7.233 -6.249 -21.765 1.00 86.62 175 GLU A N 1
ATOM 1378 C CA . GLU A 1 175 ? 6.765 -5.058 -22.473 1.00 86.62 175 GLU A CA 1
ATOM 1379 C C . GLU A 1 175 ? 7.776 -3.919 -22.381 1.00 86.62 175 GLU A C 1
ATOM 1381 O O . GLU A 1 175 ? 8.127 -3.329 -23.397 1.00 86.62 175 GLU A O 1
ATOM 1386 N N . LYS A 1 176 ? 8.336 -3.675 -21.190 1.00 84.00 176 LYS A N 1
ATOM 1387 C CA . LYS A 1 176 ? 9.404 -2.687 -21.018 1.00 84.00 176 LYS A CA 1
ATOM 1388 C C . LYS A 1 176 ? 10.643 -3.034 -21.849 1.00 84.00 176 LYS A C 1
ATOM 1390 O O . LYS A 1 176 ? 11.216 -2.143 -22.465 1.00 84.00 176 LYS A O 1
ATOM 1395 N N . TYR A 1 177 ? 11.043 -4.308 -21.891 1.00 85.81 177 TYR A N 1
ATOM 1396 C CA . TYR A 1 177 ? 12.176 -4.757 -22.707 1.00 85.81 177 TYR A CA 1
ATOM 1397 C C . TYR A 1 177 ? 11.930 -4.540 -24.206 1.00 85.81 177 TYR A C 1
ATOM 1399 O O . TYR A 1 177 ? 12.798 -4.006 -24.895 1.00 85.81 177 TYR A O 1
ATOM 1407 N N . ARG A 1 178 ? 10.736 -4.895 -24.702 1.00 87.19 178 ARG A N 1
ATOM 1408 C CA . ARG A 1 178 ? 10.341 -4.651 -26.098 1.00 87.19 178 ARG A CA 1
ATOM 1409 C C . ARG A 1 178 ? 10.302 -3.164 -26.426 1.00 87.19 178 ARG A C 1
ATOM 1411 O O . ARG A 1 178 ? 10.909 -2.760 -27.407 1.00 87.19 178 ARG A O 1
ATOM 1418 N N . ALA A 1 179 ? 9.664 -2.358 -25.580 1.00 86.38 179 ALA A N 1
ATOM 1419 C CA . ALA A 1 179 ? 9.554 -0.918 -25.774 1.00 86.38 179 ALA A CA 1
ATOM 1420 C C . ALA A 1 179 ? 10.936 -0.253 -25.882 1.00 86.38 179 ALA A C 1
ATOM 1422 O O . ALA A 1 179 ? 11.173 0.505 -26.816 1.00 86.38 179 ALA A O 1
ATOM 1423 N N . ILE A 1 180 ? 11.880 -0.624 -25.008 1.00 85.31 180 ILE A N 1
ATOM 1424 C CA . ILE A 1 180 ? 13.264 -0.130 -25.064 1.00 85.31 180 ILE A CA 1
ATOM 1425 C C . ILE A 1 180 ? 13.961 -0.553 -26.367 1.00 85.31 180 ILE A C 1
ATOM 1427 O O . ILE A 1 180 ? 14.587 0.282 -27.010 1.00 85.31 180 ILE A O 1
ATOM 1431 N N . LYS A 1 181 ? 13.831 -1.817 -26.802 1.00 84.69 181 LYS A N 1
ATOM 1432 C CA . LYS A 1 181 ? 14.439 -2.287 -28.064 1.00 84.69 181 LYS A CA 1
ATOM 1433 C C . LYS 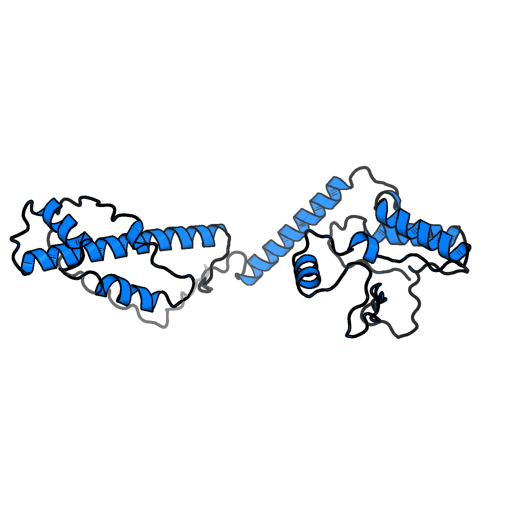A 1 181 ? 13.821 -1.653 -29.312 1.00 84.69 181 LYS A C 1
ATOM 1435 O O . LYS A 1 181 ? 14.512 -1.487 -30.311 1.00 84.69 181 LYS A O 1
ATOM 1440 N N . GLU A 1 182 ? 12.540 -1.309 -29.260 1.00 85.00 182 GLU A N 1
ATOM 1441 C CA . GLU A 1 182 ? 11.818 -0.636 -30.344 1.00 85.00 182 GLU A CA 1
ATOM 1442 C C . GLU A 1 182 ? 11.956 0.898 -30.293 1.00 85.00 182 GLU A C 1
ATOM 1444 O O . GLU A 1 182 ? 11.467 1.582 -31.192 1.00 85.00 182 GLU A O 1
ATOM 1449 N N . GLY A 1 183 ? 12.607 1.454 -29.262 1.00 78.94 183 GLY A N 1
ATOM 1450 C CA . GLY A 1 183 ? 12.710 2.901 -29.047 1.00 78.94 183 GLY A CA 1
ATOM 1451 C C . GLY A 1 183 ? 11.368 3.576 -28.732 1.00 78.94 183 GLY A C 1
ATOM 1452 O O . GLY A 1 183 ? 11.217 4.783 -28.921 1.00 78.94 183 GLY A O 1
ATOM 1453 N N . ARG A 1 184 ? 10.371 2.803 -28.288 1.00 79.31 184 ARG A N 1
ATOM 1454 C CA . ARG A 1 184 ? 9.061 3.284 -27.840 1.00 79.31 184 ARG A CA 1
ATOM 1455 C C . ARG A 1 184 ? 9.136 3.628 -26.352 1.00 79.31 184 ARG A C 1
ATOM 1457 O O . ARG A 1 184 ? 9.700 2.871 -25.566 1.00 79.31 184 ARG A O 1
ATOM 1464 N N . ASP A 1 185 ? 8.488 4.717 -25.942 1.00 69.56 185 ASP A N 1
ATOM 1465 C CA . ASP A 1 185 ? 8.303 5.013 -24.520 1.00 69.56 185 ASP A CA 1
ATOM 1466 C C . ASP A 1 185 ? 7.520 3.872 -23.839 1.00 69.56 185 ASP A C 1
ATOM 1468 O O . ASP A 1 185 ? 6.390 3.576 -24.252 1.00 69.56 185 ASP A O 1
ATOM 1472 N N . PRO A 1 186 ? 8.088 3.203 -22.816 1.00 64.75 186 PRO A N 1
ATOM 1473 C CA . PRO A 1 186 ? 7.405 2.123 -22.118 1.00 64.75 186 PRO A CA 1
ATOM 1474 C C . PRO A 1 186 ? 6.072 2.605 -21.541 1.00 64.75 186 PRO A C 1
ATOM 1476 O O . PRO A 1 186 ? 6.025 3.611 -20.829 1.00 64.75 186 PRO A O 1
ATOM 1479 N N . ASP A 1 187 ? 4.990 1.871 -21.810 1.00 65.56 187 ASP A N 1
ATOM 1480 C CA . ASP A 1 187 ? 3.681 2.156 -21.220 1.00 65.56 187 ASP A CA 1
ATOM 1481 C C . ASP A 1 187 ? 3.689 1.734 -19.741 1.00 65.56 187 ASP A C 1
ATOM 1483 O O . ASP A 1 187 ? 3.329 0.621 -19.370 1.00 65.56 187 ASP A O 1
ATOM 1487 N N . LEU A 1 188 ? 4.193 2.624 -18.884 1.00 60.41 188 LEU A N 1
ATOM 1488 C CA . LEU A 1 188 ? 4.284 2.459 -17.429 1.00 60.41 188 LEU A CA 1
ATOM 1489 C C . LEU A 1 188 ? 2.961 2.808 -16.733 1.00 60.41 188 LEU A C 1
ATOM 1491 O O . LEU A 1 188 ? 2.971 3.254 -15.585 1.00 60.41 188 LEU A O 1
ATOM 1495 N N . SER A 1 189 ? 1.824 2.710 -17.422 1.00 58.50 189 SER A N 1
ATOM 1496 C CA . SER A 1 189 ? 0.550 3.152 -16.871 1.00 58.50 189 SER A CA 1
ATOM 1497 C C . SER A 1 189 ? 0.014 2.165 -15.827 1.00 58.50 189 SER A C 1
ATOM 1499 O O . SER A 1 189 ? -0.978 1.482 -16.039 1.00 58.50 189 SER A O 1
ATOM 1501 N N . ASP A 1 190 ? 0.555 2.228 -14.604 1.00 62.47 190 ASP A N 1
ATOM 1502 C CA . ASP A 1 190 ? -0.184 1.836 -13.387 1.00 62.47 190 ASP A CA 1
ATOM 1503 C C . ASP A 1 190 ? -1.570 2.525 -13.345 1.00 62.47 190 ASP A C 1
ATOM 1505 O O . ASP A 1 190 ? -2.500 2.077 -12.680 1.00 62.47 190 ASP A O 1
ATOM 1509 N N . TYR A 1 191 ? -1.729 3.612 -14.109 1.00 63.41 191 TYR A N 1
ATOM 1510 C CA . TYR A 1 191 ? -3.000 4.248 -14.413 1.00 63.41 191 TYR A CA 1
ATOM 1511 C C . TYR A 1 191 ? -4.034 3.333 -15.084 1.00 63.41 191 TYR A C 1
ATOM 1513 O O . TYR A 1 191 ? -5.210 3.523 -14.802 1.00 63.41 191 TYR A O 1
ATOM 1521 N N . GLN A 1 192 ? -3.663 2.369 -15.938 1.00 67.81 192 GLN A N 1
ATOM 1522 C CA . GLN A 1 192 ? -4.648 1.435 -16.504 1.00 67.81 192 GLN A CA 1
ATOM 1523 C C . GLN A 1 192 ? -5.229 0.526 -15.419 1.00 67.81 192 GLN A C 1
ATOM 1525 O O . GLN A 1 192 ? -6.448 0.385 -15.330 1.00 67.81 192 GLN A O 1
ATOM 1530 N N . ASP A 1 193 ? -4.375 0.007 -14.538 1.00 72.69 193 ASP A N 1
ATOM 1531 C CA . ASP A 1 193 ? -4.789 -0.892 -13.457 1.00 72.69 193 ASP A CA 1
ATOM 1532 C C . ASP A 1 193 ? -5.521 -0.160 -12.320 1.00 72.69 193 ASP A C 1
ATOM 1534 O O . ASP A 1 193 ? -6.378 -0.731 -11.644 1.00 72.69 193 ASP A O 1
ATOM 1538 N N . HIS A 1 194 ? -5.215 1.123 -12.111 1.00 75.69 194 HIS A N 1
ATOM 1539 C CA . HIS A 1 194 ? -5.794 1.953 -11.049 1.00 75.69 194 HIS A CA 1
ATOM 1540 C C . HIS A 1 194 ? -6.690 3.077 -11.567 1.00 75.69 194 HIS A C 1
ATOM 1542 O O . HIS A 1 194 ? -6.915 4.081 -10.879 1.00 75.69 194 HIS A O 1
ATOM 1548 N N . LYS A 1 195 ? -7.226 2.925 -12.777 1.00 82.81 195 LYS A N 1
ATOM 1549 C CA . LYS A 1 195 ? -8.141 3.901 -13.353 1.00 82.81 195 LYS A CA 1
ATOM 1550 C C . LYS A 1 195 ? -9.378 4.038 -12.466 1.00 82.81 195 LYS A C 1
ATOM 1552 O O . LYS A 1 195 ? -9.993 3.048 -12.079 1.00 82.81 195 LYS A O 1
ATOM 1557 N N . LEU A 1 196 ? -9.760 5.279 -12.158 1.00 82.81 196 LEU A N 1
ATOM 1558 C CA . LEU A 1 196 ? -10.977 5.569 -11.396 1.00 82.81 196 LEU A CA 1
ATOM 1559 C C . LEU A 1 196 ? -12.195 5.007 -12.144 1.00 82.81 196 LEU A C 1
ATOM 1561 O O . LEU A 1 196 ? -12.524 5.468 -13.237 1.00 82.81 196 LEU A O 1
ATOM 1565 N N . THR A 1 197 ? -12.840 4.005 -11.549 1.00 86.38 197 THR A N 1
ATOM 1566 C CA . THR A 1 197 ? -14.074 3.391 -12.050 1.00 86.38 197 THR A CA 1
ATOM 1567 C C . THR A 1 197 ? -15.310 4.078 -11.473 1.00 86.38 197 THR A C 1
ATOM 1569 O O . THR A 1 197 ? -15.233 4.781 -10.461 1.00 86.38 197 THR A O 1
ATOM 1572 N N . GLU A 1 198 ? -16.471 3.843 -12.091 1.00 85.94 198 GLU A N 1
ATOM 1573 C CA . GLU A 1 198 ? -17.735 4.481 -11.696 1.00 85.94 198 GLU A CA 1
ATOM 1574 C C . GLU A 1 198 ? -18.203 4.132 -10.277 1.00 85.94 198 GLU A C 1
ATOM 1576 O O . GLU A 1 198 ? -18.918 4.908 -9.637 1.00 85.94 198 GLU A O 1
ATOM 1581 N N . ASP A 1 199 ? -17.739 2.999 -9.761 1.00 88.50 199 ASP A N 1
ATOM 1582 C CA . ASP A 1 199 ? -18.066 2.501 -8.428 1.00 88.50 199 ASP A CA 1
ATOM 1583 C C . ASP A 1 199 ? -17.334 3.282 -7.324 1.00 88.50 199 ASP A C 1
ATOM 1585 O O . ASP A 1 199 ? -17.767 3.323 -6.164 1.00 88.50 199 ASP A O 1
ATOM 1589 N N . ASN A 1 200 ? -16.231 3.954 -7.674 1.00 91.44 200 ASN A N 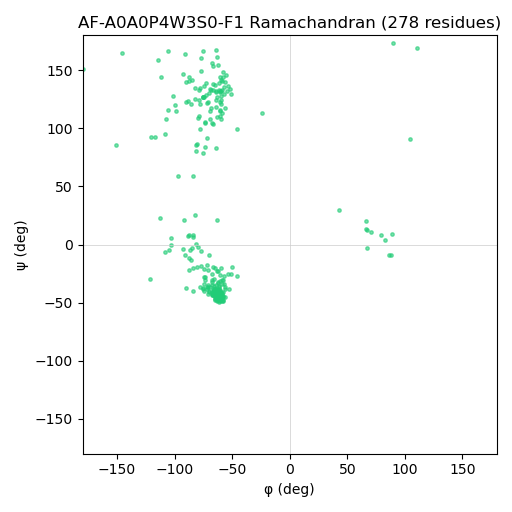1
ATOM 1590 C CA . ASN A 1 200 ? -15.426 4.707 -6.728 1.00 91.44 200 ASN A CA 1
ATOM 1591 C C . ASN A 1 200 ? -16.182 5.954 -6.228 1.00 91.44 200 ASN A C 1
ATOM 1593 O O . ASN A 1 200 ? -16.754 6.731 -6.996 1.00 91.44 200 ASN A O 1
ATOM 1597 N N . VAL A 1 201 ? -16.170 6.181 -4.911 1.00 93.50 201 VAL A N 1
ATOM 1598 C CA . VAL A 1 201 ? -16.826 7.346 -4.288 1.00 93.50 201 VAL A CA 1
ATOM 1599 C C . VAL A 1 201 ? -16.257 8.661 -4.833 1.00 93.50 201 VAL A C 1
ATOM 1601 O O . VAL A 1 201 ? -17.024 9.567 -5.152 1.00 93.50 201 VAL A O 1
ATOM 1604 N N . GLY A 1 202 ? -14.937 8.747 -5.010 1.00 92.38 202 GLY A N 1
ATOM 1605 C CA . GLY A 1 202 ? -14.265 9.918 -5.571 1.00 92.38 202 GLY A CA 1
ATOM 1606 C C . GLY A 1 202 ? -14.656 10.185 -7.023 1.00 92.38 202 GLY A C 1
ATOM 1607 O O . GLY A 1 202 ? -14.895 11.334 -7.383 1.00 92.38 202 GLY A O 1
ATOM 1608 N N . TYR A 1 203 ? -14.822 9.137 -7.836 1.00 92.69 203 TYR A N 1
ATOM 1609 C CA . TYR A 1 203 ? -15.313 9.279 -9.210 1.00 92.69 203 TYR A CA 1
ATOM 1610 C C . TYR A 1 203 ? -16.732 9.864 -9.242 1.00 92.69 203 TYR A C 1
ATOM 1612 O O . TYR A 1 203 ? -16.994 10.824 -9.966 1.00 92.69 203 TYR A O 1
ATOM 1620 N N . ARG A 1 204 ? -17.646 9.349 -8.404 1.00 93.12 204 ARG A N 1
ATOM 1621 C CA . ARG A 1 204 ? -19.019 9.879 -8.297 1.00 93.12 204 ARG A CA 1
ATOM 1622 C C . ARG A 1 204 ? -19.047 11.322 -7.801 1.00 93.12 204 ARG A C 1
ATOM 1624 O O . ARG A 1 204 ? -19.818 12.125 -8.320 1.00 93.12 204 ARG A O 1
ATOM 1631 N N . MET A 1 205 ? -18.189 11.664 -6.840 1.00 93.88 205 MET A N 1
ATOM 1632 C CA . MET A 1 205 ? -18.042 13.037 -6.356 1.00 93.88 205 MET A CA 1
ATOM 1633 C C . MET A 1 205 ? -17.544 13.977 -7.460 1.00 93.88 205 MET A C 1
ATOM 1635 O O . MET A 1 205 ? -18.161 15.015 -7.687 1.00 93.88 205 MET A O 1
ATOM 1639 N N . LEU A 1 206 ? -16.498 13.599 -8.199 1.00 93.25 206 LEU A N 1
ATOM 1640 C CA . LEU A 1 206 ? -15.991 14.378 -9.333 1.00 93.25 206 LEU A CA 1
ATOM 1641 C C . LEU A 1 206 ? -17.080 14.584 -10.395 1.00 93.25 206 LEU A C 1
ATOM 1643 O O . LEU A 1 206 ? -17.350 15.721 -10.784 1.00 93.25 206 LEU A O 1
ATOM 1647 N N . LYS A 1 207 ? -17.777 13.509 -10.782 1.00 92.88 207 LYS A N 1
ATOM 1648 C CA . LYS A 1 207 ? -18.894 13.554 -11.738 1.00 92.88 207 LYS A CA 1
ATOM 1649 C C . LYS A 1 207 ? -20.016 14.488 -11.272 1.00 92.88 207 LYS A C 1
ATOM 1651 O O . LYS A 1 207 ? -20.532 15.272 -12.063 1.00 92.88 207 LYS A O 1
ATOM 1656 N N . SER A 1 208 ? -20.350 14.465 -9.979 1.00 94.69 208 SER A N 1
ATOM 1657 C CA . SER A 1 208 ? -21.364 15.354 -9.389 1.00 94.69 208 SER A CA 1
ATOM 1658 C C . SER A 1 208 ? -20.970 16.835 -9.403 1.00 94.69 208 SER A C 1
ATOM 1660 O O . SER A 1 208 ? -21.835 17.696 -9.522 1.00 94.69 208 SER A O 1
ATOM 1662 N N . MET A 1 209 ? -19.669 17.131 -9.338 1.00 92.31 209 MET A N 1
ATOM 1663 C CA . MET A 1 209 ? -19.118 18.489 -9.408 1.00 92.31 209 MET A CA 1
ATOM 1664 C C . MET A 1 209 ? -18.930 18.978 -10.854 1.00 92.31 209 MET A C 1
ATOM 1666 O O . MET A 1 209 ? -18.376 20.052 -11.076 1.00 92.31 209 MET A O 1
ATOM 1670 N N . GLY A 1 210 ? -19.391 18.203 -11.842 1.00 90.88 210 GLY A N 1
ATOM 1671 C CA . GLY A 1 210 ? -19.335 18.555 -13.259 1.00 90.88 210 GLY A CA 1
ATOM 1672 C C . GLY A 1 210 ? -18.052 18.130 -13.974 1.00 90.88 210 GLY A C 1
ATOM 1673 O O . GLY A 1 210 ? -17.853 18.519 -15.123 1.00 90.88 210 GLY A O 1
ATOM 1674 N N . TRP A 1 211 ? -17.186 17.333 -13.340 1.00 92.69 211 TRP A N 1
ATOM 1675 C CA . TRP A 1 211 ? -16.059 16.714 -14.040 1.00 92.69 211 TRP A CA 1
ATOM 1676 C C . TRP A 1 211 ? -16.545 15.558 -14.919 1.00 92.69 211 TRP A C 1
ATOM 1678 O O . TRP A 1 211 ? -17.356 14.733 -14.498 1.00 92.69 211 TRP A O 1
ATOM 1688 N N . THR A 1 212 ? -16.031 15.482 -16.141 1.00 89.06 212 THR A N 1
ATOM 1689 C CA . THR A 1 212 ? -16.326 14.411 -17.092 1.00 89.06 212 THR A CA 1
ATOM 1690 C C . THR A 1 212 ? -15.088 13.559 -17.324 1.00 89.06 212 THR A C 1
ATOM 1692 O O . THR A 1 212 ? -13.958 14.051 -17.344 1.00 89.06 212 THR A O 1
ATOM 1695 N N . GLU A 1 213 ? -15.303 12.259 -17.501 1.00 86.62 213 GLU A N 1
ATOM 1696 C CA . GLU A 1 213 ? -14.221 11.322 -17.770 1.00 86.62 213 GLU A CA 1
ATOM 1697 C C . GLU A 1 213 ? -13.460 11.720 -19.044 1.00 86.62 213 GLU A C 1
ATOM 1699 O O . GLU A 1 213 ? -14.056 12.031 -20.075 1.00 86.62 213 GLU A O 1
ATOM 1704 N N . GLY A 1 214 ? -12.129 11.728 -18.959 1.00 84.06 214 GLY A N 1
ATOM 1705 C CA . GLY A 1 214 ? -11.248 12.133 -20.056 1.00 84.06 214 GLY A CA 1
ATOM 1706 C C . GLY A 1 214 ? -10.981 13.639 -20.141 1.00 84.06 214 GLY A C 1
ATOM 1707 O O . GLY A 1 214 ? -10.085 14.036 -20.885 1.00 84.06 214 GLY A O 1
ATOM 1708 N N . MET A 1 215 ? -11.680 14.476 -19.364 1.00 88.25 215 MET A N 1
ATOM 1709 C CA . MET A 1 215 ? -11.403 15.912 -19.294 1.00 88.25 215 MET A CA 1
ATOM 1710 C C . MET A 1 215 ? -10.389 16.232 -18.189 1.00 88.25 215 MET A C 1
ATOM 1712 O O . MET A 1 215 ? -10.433 15.674 -17.090 1.00 88.25 215 MET A O 1
ATOM 1716 N N . GLY A 1 216 ? -9.468 17.152 -18.474 1.00 89.50 216 GLY A N 1
ATOM 1717 C CA . GLY A 1 216 ? -8.545 17.677 -17.475 1.00 89.50 216 GLY A CA 1
ATOM 1718 C C . GLY A 1 216 ? -9.280 18.495 -16.414 1.00 89.50 216 GLY A C 1
ATOM 1719 O O . GLY A 1 216 ? -10.336 19.071 -16.669 1.00 89.50 216 GLY A O 1
ATOM 1720 N N . LEU A 1 217 ? -8.727 18.573 -15.205 1.00 90.88 217 LEU A N 1
ATOM 1721 C CA . LEU A 1 217 ? -9.262 19.447 -14.154 1.00 90.88 217 LEU A CA 1
ATOM 1722 C C . LEU A 1 217 ? -8.883 20.923 -14.398 1.00 90.88 217 LEU A C 1
ATOM 1724 O O . LEU A 1 217 ? -7.928 21.225 -15.111 1.00 90.88 217 LEU A O 1
ATOM 1728 N N . GLY A 1 218 ? -9.609 21.854 -13.775 1.00 90.88 218 GLY A N 1
ATOM 1729 C CA . GLY A 1 218 ? -9.353 23.301 -13.852 1.00 90.88 218 GLY A CA 1
ATOM 1730 C C . GLY A 1 218 ? -10.419 24.075 -14.633 1.00 90.88 218 GLY A C 1
ATOM 1731 O O . GLY A 1 218 ? -11.266 23.485 -15.296 1.00 90.88 218 GLY A O 1
ATOM 1732 N N . ALA A 1 219 ? -10.377 25.409 -14.550 1.00 88.44 219 ALA A N 1
ATOM 1733 C CA . ALA A 1 219 ? -11.423 26.291 -15.089 1.00 88.44 219 ALA A CA 1
ATOM 1734 C C . ALA A 1 219 ? -11.661 26.130 -16.603 1.00 88.44 219 ALA A C 1
ATOM 1736 O O . ALA A 1 219 ? -12.791 26.243 -17.063 1.00 88.44 219 ALA A O 1
ATOM 1737 N N . GLU A 1 220 ? -10.604 25.840 -17.365 1.00 89.12 220 GLU A N 1
ATOM 1738 C CA . GLU A 1 220 ? -10.668 25.617 -18.817 1.00 89.12 220 GLU A CA 1
ATOM 1739 C C . GLU A 1 220 ? -10.583 24.130 -19.206 1.00 89.12 220 GLU A C 1
ATOM 1741 O O . GLU A 1 220 ? -10.449 23.813 -20.384 1.00 89.12 220 GLU A O 1
ATOM 1746 N N . GLY A 1 221 ? -10.577 23.207 -18.238 1.00 87.25 221 GLY A N 1
ATOM 1747 C CA . GLY A 1 221 ? -10.437 21.769 -18.504 1.00 87.25 221 GLY A CA 1
ATOM 1748 C C . GLY A 1 221 ? -9.077 21.332 -19.078 1.00 87.25 221 GLY A C 1
ATOM 1749 O O . GLY A 1 221 ? -8.944 20.215 -19.570 1.00 87.25 221 GLY A O 1
ATOM 1750 N N . LYS A 1 222 ? -8.059 22.205 -19.028 1.00 89.88 222 LYS A N 1
ATOM 1751 C CA . LYS A 1 222 ? -6.703 21.985 -19.578 1.00 89.88 222 LYS A CA 1
ATOM 1752 C C . LYS A 1 222 ? -5.727 21.300 -18.612 1.00 89.88 222 LYS A C 1
ATOM 1754 O O . LYS A 1 222 ? -4.528 21.259 -18.879 1.00 89.88 222 LYS A O 1
ATOM 1759 N N . GLY A 1 223 ? -6.204 20.827 -17.463 1.00 91.19 223 GLY A N 1
ATOM 1760 C CA . GLY A 1 223 ? -5.373 20.091 -16.515 1.00 91.19 223 GLY A CA 1
ATOM 1761 C C . GLY A 1 223 ? -4.841 18.786 -17.102 1.00 91.19 223 GLY A C 1
ATOM 1762 O O . GLY A 1 223 ? -5.371 18.252 -18.074 1.00 91.19 223 GLY A O 1
ATOM 1763 N N . ILE A 1 224 ? -3.792 18.259 -16.478 1.00 89.00 224 ILE A N 1
ATOM 1764 C CA . ILE A 1 224 ? -3.200 16.973 -16.848 1.00 89.00 224 ILE A CA 1
ATOM 1765 C C . ILE A 1 224 ? -4.263 15.868 -16.703 1.00 89.00 224 ILE A C 1
ATOM 1767 O O . ILE A 1 224 ? -4.898 15.753 -15.655 1.00 89.00 224 ILE A O 1
ATOM 1771 N N . THR A 1 225 ? -4.462 15.071 -17.755 1.00 86.31 225 THR A N 1
ATOM 1772 C CA . THR A 1 225 ? -5.467 13.992 -17.808 1.00 86.31 225 THR A CA 1
ATOM 1773 C C . THR A 1 225 ? -4.920 12.652 -17.324 1.00 86.31 225 THR A C 1
ATOM 1775 O O . THR A 1 225 ? -5.624 11.900 -16.653 1.00 86.31 225 THR A O 1
ATOM 1778 N N . THR A 1 226 ? -3.659 12.360 -17.636 1.00 82.31 226 THR A N 1
ATOM 1779 C CA . THR A 1 226 ? -2.950 11.147 -17.215 1.00 82.31 226 THR A CA 1
ATOM 1780 C C . THR A 1 226 ? -2.022 11.467 -16.046 1.00 82.31 226 THR A C 1
ATOM 1782 O O . THR A 1 226 ? -1.220 12.394 -16.167 1.00 82.31 226 THR A O 1
ATOM 1785 N N . PRO A 1 227 ? -2.074 10.733 -14.924 1.00 83.00 227 PRO A N 1
ATOM 1786 C CA . PRO A 1 227 ? -1.212 11.018 -13.784 1.00 83.00 227 PRO A CA 1
ATOM 1787 C C . PRO A 1 227 ? 0.264 10.958 -14.183 1.00 83.00 227 PRO A C 1
ATOM 1789 O O . PRO A 1 227 ? 0.676 10.133 -14.998 1.00 83.00 227 PRO A O 1
ATOM 1792 N N . VAL A 1 228 ? 1.063 11.839 -13.589 1.00 83.19 228 VAL A N 1
ATOM 1793 C CA . VAL A 1 228 ? 2.514 11.835 -13.783 1.00 83.19 228 VAL A CA 1
ATOM 1794 C C . VAL A 1 228 ? 3.102 10.737 -12.910 1.00 83.19 228 VAL A C 1
ATOM 1796 O O . VAL A 1 228 ? 2.883 10.728 -11.698 1.00 83.19 228 VAL A O 1
ATOM 1799 N N . ASN A 1 229 ? 3.846 9.818 -13.521 1.00 74.88 229 ASN A N 1
ATOM 1800 C CA . ASN A 1 229 ? 4.467 8.729 -12.784 1.00 74.88 229 ASN A CA 1
ATOM 1801 C C . ASN A 1 229 ? 5.733 9.228 -12.066 1.00 74.88 229 ASN A C 1
ATOM 1803 O O . ASN A 1 229 ? 6.552 9.936 -12.657 1.00 74.88 229 ASN A O 1
ATOM 1807 N N . GLN A 1 230 ? 5.892 8.889 -10.785 1.00 71.50 230 GLN A N 1
ATOM 1808 C CA . GLN A 1 230 ? 7.064 9.276 -10.001 1.00 71.50 230 GLN A CA 1
ATOM 1809 C C . GLN A 1 230 ? 7.970 8.063 -9.811 1.00 71.50 230 GLN A C 1
ATOM 1811 O O . GLN A 1 230 ? 7.622 7.112 -9.116 1.00 71.50 230 GLN A O 1
ATOM 1816 N N . ASN A 1 231 ? 9.181 8.128 -10.360 1.00 66.38 231 ASN A N 1
ATOM 1817 C CA . ASN A 1 231 ? 10.200 7.125 -10.076 1.00 66.38 231 ASN A CA 1
ATOM 1818 C C . ASN A 1 231 ? 10.662 7.286 -8.618 1.00 66.38 231 ASN A C 1
ATOM 1820 O O . ASN A 1 231 ? 11.322 8.265 -8.262 1.00 66.38 231 ASN A O 1
ATOM 1824 N N . GLY A 1 232 ? 10.274 6.346 -7.754 1.00 63.69 232 GLY A N 1
ATOM 1825 C CA . GLY A 1 232 ? 10.628 6.363 -6.336 1.00 63.69 232 GLY A CA 1
ATOM 1826 C C . GLY A 1 232 ? 12.145 6.299 -6.105 1.00 63.69 232 GLY A C 1
ATOM 1827 O O . GLY A 1 232 ? 12.866 5.536 -6.756 1.00 63.69 232 GLY A O 1
ATOM 1828 N N . ARG A 1 233 ? 12.651 7.074 -5.138 1.00 62.34 233 ARG A N 1
ATOM 1829 C CA . ARG A 1 233 ? 14.051 6.965 -4.692 1.00 62.34 233 ARG A CA 1
ATOM 1830 C C . ARG A 1 233 ? 14.208 5.750 -3.777 1.00 62.34 233 ARG A C 1
ATOM 1832 O O . ARG A 1 233 ? 13.390 5.535 -2.890 1.00 62.34 233 ARG A O 1
ATOM 1839 N N . SER A 1 234 ? 15.258 4.964 -3.988 1.00 62.81 234 SER A N 1
ATOM 1840 C CA . SER A 1 234 ? 15.728 3.966 -3.027 1.00 62.81 234 SER A CA 1
ATOM 1841 C C . SER A 1 234 ? 16.322 4.728 -1.848 1.00 62.81 234 SER A C 1
ATOM 1843 O O . SER A 1 234 ? 17.096 5.672 -2.037 1.00 62.81 234 SER A O 1
ATOM 1845 N N . GLU A 1 235 ? 15.917 4.370 -0.631 1.00 65.88 235 GLU A N 1
ATOM 1846 C CA . GLU A 1 235 ? 16.394 5.048 0.571 1.00 65.88 235 GLU A CA 1
ATOM 1847 C C . GLU A 1 235 ? 17.929 5.042 0.626 1.00 65.88 235 GLU A C 1
ATOM 1849 O O . GLU A 1 235 ? 18.579 4.014 0.438 1.00 65.88 235 GLU A O 1
ATOM 1854 N N . ASN A 1 236 ? 18.496 6.219 0.898 1.00 71.19 236 ASN A N 1
ATOM 1855 C CA . ASN A 1 236 ? 19.925 6.469 1.114 1.00 71.19 236 ASN A CA 1
ATOM 1856 C C . ASN A 1 236 ? 20.860 6.360 -0.110 1.00 71.19 236 ASN A C 1
ATOM 1858 O O . ASN A 1 236 ? 22.075 6.435 0.068 1.00 71.19 236 ASN A O 1
ATOM 1862 N N . GLN A 1 237 ? 20.348 6.257 -1.344 1.00 75.56 237 GLN A N 1
ATOM 1863 C CA . GLN A 1 237 ? 21.185 6.360 -2.551 1.00 75.56 237 GLN A CA 1
ATOM 1864 C C . GLN A 1 237 ? 21.364 7.807 -3.046 1.00 75.56 237 GLN A C 1
ATOM 1866 O O . GLN A 1 237 ? 20.454 8.645 -2.996 1.00 75.56 237 GLN A O 1
ATOM 1871 N N . GLY A 1 238 ? 22.565 8.096 -3.558 1.00 79.69 238 GLY A N 1
ATOM 1872 C CA . GLY A 1 238 ? 22.886 9.359 -4.224 1.00 79.69 238 GLY A CA 1
ATOM 1873 C C . GLY A 1 238 ? 22.042 9.578 -5.485 1.00 79.69 238 GLY A C 1
ATOM 1874 O O . GLY A 1 238 ? 21.544 8.632 -6.091 1.00 79.69 238 GLY A O 1
ATOM 1875 N N . LEU A 1 239 ? 21.853 10.839 -5.877 1.00 78.75 239 LEU A N 1
ATOM 1876 C CA . LEU A 1 239 ? 21.240 11.159 -7.170 1.00 78.75 239 LEU A CA 1
ATOM 1877 C C . LEU A 1 239 ? 22.158 10.668 -8.300 1.00 78.75 239 LEU A C 1
ATOM 1879 O O . LEU A 1 239 ? 23.370 10.842 -8.213 1.00 78.75 239 LEU A O 1
ATOM 1883 N N . GLY A 1 240 ? 21.582 10.060 -9.338 1.00 75.81 240 GLY A N 1
ATOM 1884 C CA . GLY A 1 240 ? 22.337 9.523 -10.477 1.00 75.81 240 GLY A CA 1
ATOM 1885 C C . GLY A 1 240 ? 22.939 8.131 -10.260 1.00 75.81 240 GLY A C 1
ATOM 1886 O O . GLY A 1 240 ? 23.631 7.639 -11.144 1.00 75.81 240 GLY A O 1
ATOM 1887 N N . VAL A 1 241 ? 22.683 7.479 -9.119 1.00 76.19 241 VAL A N 1
ATOM 1888 C CA . VAL A 1 241 ? 22.995 6.052 -8.973 1.00 76.19 241 VAL A CA 1
ATOM 1889 C C . VAL A 1 241 ? 21.974 5.262 -9.788 1.00 76.19 241 VAL A C 1
ATOM 1891 O O . VAL A 1 241 ? 20.807 5.155 -9.408 1.00 76.19 241 VAL A O 1
ATOM 1894 N N . GLU A 1 242 ? 22.423 4.755 -10.931 1.00 70.00 242 GLU A N 1
ATOM 1895 C CA . GLU A 1 242 ? 21.674 3.821 -11.766 1.00 70.00 242 GLU A CA 1
ATOM 1896 C C . GLU A 1 242 ? 21.372 2.556 -10.961 1.00 70.00 242 GLU A C 1
ATOM 1898 O O . GLU A 1 242 ? 22.245 1.993 -10.295 1.00 70.00 242 GLU A O 1
ATOM 1903 N N . ARG A 1 243 ? 20.119 2.106 -11.005 1.00 72.88 243 ARG A N 1
ATOM 1904 C CA . ARG A 1 243 ? 19.728 0.850 -10.374 1.00 72.88 243 ARG A CA 1
ATOM 1905 C C . ARG A 1 243 ? 20.007 -0.272 -11.372 1.00 72.88 243 ARG A C 1
ATOM 1907 O O . ARG A 1 243 ? 19.389 -0.282 -12.429 1.00 72.88 243 ARG A O 1
ATOM 1914 N N . PRO A 1 244 ? 20.836 -1.272 -11.069 1.00 69.12 244 PRO A N 1
ATOM 1915 C CA . PRO A 1 244 ? 21.129 -2.323 -12.047 1.00 69.12 244 PRO A CA 1
ATOM 1916 C C . PRO A 1 244 ? 19.936 -3.252 -12.320 1.00 69.12 244 PRO A C 1
ATOM 1918 O O . PRO A 1 244 ? 19.978 -4.049 -13.251 1.00 69.12 244 PRO A O 1
ATOM 1921 N N . GLU A 1 245 ? 18.850 -3.142 -11.548 1.00 71.31 245 GLU A N 1
ATOM 1922 C CA . GLU A 1 245 ? 17.553 -3.769 -11.838 1.00 71.31 245 GLU A CA 1
ATOM 1923 C C . GLU A 1 245 ? 16.798 -3.114 -13.012 1.00 71.31 245 GLU A C 1
ATOM 1925 O O . GLU A 1 245 ? 15.886 -3.731 -13.564 1.00 71.31 245 GLU A O 1
ATOM 1930 N N . THR A 1 246 ? 17.149 -1.888 -13.424 1.00 77.12 246 THR A N 1
ATOM 1931 C CA . THR A 1 246 ? 16.476 -1.223 -14.546 1.00 77.12 246 THR A CA 1
ATOM 1932 C C . THR A 1 246 ? 17.032 -1.685 -15.884 1.00 77.12 246 THR A C 1
ATOM 1934 O O . THR A 1 246 ? 18.244 -1.774 -16.070 1.00 77.12 246 THR A O 1
ATOM 1937 N N . LEU A 1 247 ? 16.129 -1.967 -16.822 1.00 78.31 247 LEU A N 1
ATOM 1938 C CA . LEU A 1 247 ? 16.480 -2.253 -18.210 1.00 78.31 247 LEU A CA 1
ATOM 1939 C C . LEU A 1 247 ? 17.060 -1.004 -18.879 1.00 78.31 247 LEU A C 1
ATOM 1941 O O . LEU A 1 247 ? 16.484 0.077 -18.742 1.00 78.31 247 LEU A O 1
ATOM 1945 N N . GLN A 1 248 ? 18.176 -1.190 -19.571 1.00 81.31 248 GLN A N 1
ATOM 1946 C CA . GLN A 1 248 ? 18.912 -0.195 -20.346 1.00 81.31 248 GLN A CA 1
ATOM 1947 C C . GLN A 1 248 ? 18.857 -0.563 -21.837 1.00 81.31 248 GLN A C 1
ATOM 1949 O O . GLN A 1 248 ? 18.583 -1.712 -22.191 1.00 81.31 248 GLN A O 1
ATOM 1954 N N . GLU A 1 249 ? 19.086 0.410 -22.718 1.00 80.44 249 GLU A N 1
ATOM 1955 C CA . GLU A 1 249 ? 19.050 0.200 -24.174 1.00 80.44 249 GLU A CA 1
ATOM 1956 C C . GLU A 1 249 ? 20.175 -0.743 -24.634 1.00 80.44 249 GLU A C 1
ATOM 1958 O O . GLU A 1 249 ? 19.980 -1.614 -25.493 1.00 80.44 249 GLU A O 1
ATOM 1963 N N . GLU A 1 250 ? 21.323 -0.626 -23.969 1.00 82.56 250 GLU A N 1
ATOM 1964 C CA . GLU A 1 250 ? 22.549 -1.379 -24.206 1.00 82.56 250 GLU A CA 1
ATOM 1965 C C . GLU A 1 250 ? 22.508 -2.815 -23.661 1.00 82.56 250 GLU A C 1
ATOM 1967 O O . GLU A 1 250 ? 23.437 -3.579 -23.919 1.00 82.56 250 GLU A O 1
ATOM 1972 N N . ASP A 1 251 ? 21.451 -3.206 -22.937 1.00 82.88 251 ASP A N 1
ATOM 1973 C CA . ASP A 1 251 ? 21.341 -4.554 -22.377 1.00 82.88 251 ASP A CA 1
ATOM 1974 C C . ASP A 1 251 ? 21.280 -5.617 -23.485 1.00 82.88 251 ASP A C 1
ATOM 1976 O O . ASP A 1 251 ? 20.409 -5.587 -24.374 1.00 82.88 251 ASP A O 1
ATOM 1980 N N . ASP A 1 252 ? 22.167 -6.610 -23.390 1.00 86.75 252 ASP A N 1
ATOM 1981 C CA . ASP A 1 252 ? 22.106 -7.823 -24.203 1.00 86.75 252 ASP A CA 1
ATOM 1982 C C . ASP A 1 252 ? 20.994 -8.768 -23.699 1.00 86.75 252 ASP A C 1
ATOM 1984 O O . ASP A 1 252 ? 20.456 -8.620 -22.596 1.00 86.75 252 ASP A O 1
ATOM 1988 N N . GLU A 1 253 ? 20.630 -9.777 -24.491 1.00 86.69 253 GLU A N 1
ATOM 1989 C CA . GLU A 1 253 ? 19.625 -10.783 -24.123 1.00 86.69 253 GLU A CA 1
ATOM 1990 C C . GLU A 1 253 ? 19.987 -11.491 -22.805 1.00 86.69 253 GLU A C 1
ATOM 1992 O O . GLU A 1 253 ? 19.121 -11.754 -21.963 1.00 86.69 253 GLU A O 1
ATOM 1997 N N . TYR A 1 254 ? 21.282 -11.739 -22.581 1.00 86.75 254 TYR A N 1
ATOM 1998 C CA . TYR A 1 254 ? 21.781 -12.308 -21.331 1.00 86.75 254 TYR A CA 1
ATOM 1999 C C . TYR A 1 254 ? 21.569 -11.372 -20.129 1.00 86.75 254 TYR A C 1
ATOM 2001 O O . TYR A 1 254 ? 21.176 -11.835 -19.051 1.00 86.75 254 TYR A O 1
ATOM 2009 N N . ASP A 1 255 ? 21.770 -10.065 -20.301 1.00 88.31 255 ASP A N 1
ATOM 2010 C CA . ASP A 1 255 ? 21.581 -9.072 -19.239 1.00 88.31 255 ASP A CA 1
ATOM 2011 C C . ASP A 1 255 ? 20.100 -8.897 -18.903 1.00 88.31 255 ASP A C 1
ATOM 2013 O O . ASP A 1 255 ? 19.722 -8.905 -17.727 1.00 88.31 255 ASP A O 1
ATOM 2017 N N . ALA A 1 256 ? 19.232 -8.872 -19.916 1.00 88.25 256 ALA A N 1
ATOM 2018 C CA . ALA A 1 256 ? 17.786 -8.874 -19.729 1.00 88.25 256 ALA A CA 1
ATOM 2019 C C . ALA A 1 256 ? 17.308 -10.144 -19.005 1.00 88.25 256 ALA A C 1
ATOM 2021 O O . ALA A 1 256 ? 16.530 -10.069 -18.049 1.00 88.25 256 ALA A O 1
ATOM 2022 N N . TYR A 1 257 ? 17.820 -11.320 -19.388 1.00 88.62 257 TYR A N 1
ATOM 2023 C CA . TYR A 1 257 ? 17.550 -12.567 -18.674 1.00 88.62 257 TYR A CA 1
ATOM 2024 C C . TYR A 1 257 ? 17.985 -12.468 -17.208 1.00 88.62 257 TYR A C 1
ATOM 2026 O O . TYR A 1 257 ? 17.209 -12.799 -16.310 1.00 88.62 257 TYR A O 1
ATOM 2034 N N . ARG A 1 258 ? 19.200 -11.976 -16.942 1.00 88.50 258 ARG A N 1
ATOM 2035 C CA . ARG A 1 258 ? 19.723 -11.804 -15.581 1.00 88.50 258 ARG A CA 1
ATOM 2036 C C . ARG A 1 258 ? 18.831 -10.881 -14.751 1.00 88.50 258 ARG A C 1
ATOM 2038 O O . ARG A 1 258 ? 18.449 -11.260 -13.644 1.00 88.50 258 ARG A O 1
ATOM 2045 N N . LYS A 1 259 ? 18.451 -9.716 -15.286 1.00 89.00 259 LYS A N 1
ATOM 2046 C CA . LYS A 1 259 ? 17.563 -8.742 -14.626 1.00 89.00 259 LYS A CA 1
ATOM 2047 C C . LYS A 1 259 ? 16.178 -9.337 -14.349 1.00 89.00 259 LYS A C 1
ATOM 2049 O O . LYS A 1 259 ? 15.655 -9.177 -13.248 1.00 89.00 259 LYS A O 1
ATOM 2054 N N . ARG A 1 260 ? 15.636 -10.142 -15.270 1.00 89.56 260 ARG A N 1
ATOM 2055 C CA . ARG A 1 260 ? 14.398 -10.915 -15.056 1.00 89.56 260 ARG A CA 1
ATOM 2056 C C . ARG A 1 260 ? 14.519 -11.905 -13.895 1.00 89.56 260 ARG A C 1
ATOM 2058 O O . ARG A 1 260 ? 13.612 -12.008 -13.073 1.00 89.56 260 ARG A O 1
ATOM 2065 N N . MET A 1 261 ? 15.629 -12.640 -13.811 1.00 88.69 261 MET A N 1
ATOM 2066 C CA . MET A 1 261 ? 15.862 -13.581 -12.706 1.00 88.69 261 MET A CA 1
ATOM 2067 C C . MET A 1 261 ? 16.059 -12.855 -11.368 1.00 88.69 261 MET A C 1
ATOM 2069 O O . MET A 1 261 ? 15.599 -13.342 -10.336 1.00 88.69 261 MET A O 1
ATOM 2073 N N . MET A 1 262 ? 16.682 -11.673 -11.378 1.00 84.62 262 MET A N 1
ATOM 2074 C CA . MET A 1 262 ? 16.798 -10.816 -10.194 1.00 84.62 262 MET A CA 1
ATOM 2075 C C . MET A 1 262 ? 15.436 -10.305 -9.719 1.00 84.62 262 MET A C 1
ATOM 2077 O O . MET A 1 262 ? 15.159 -10.349 -8.520 1.00 84.62 262 MET A O 1
ATOM 2081 N N . LEU A 1 263 ? 14.556 -9.901 -10.640 1.00 87.38 263 LEU A N 1
ATOM 2082 C CA . LEU A 1 263 ? 13.182 -9.524 -10.309 1.00 87.38 263 LEU A CA 1
ATOM 2083 C C . LEU A 1 263 ? 12.448 -10.691 -9.633 1.00 87.38 263 LEU A C 1
ATOM 2085 O O . LEU A 1 263 ? 11.842 -10.520 -8.577 1.00 87.38 263 LEU A O 1
ATOM 2089 N N . ALA A 1 264 ? 12.592 -11.899 -10.178 1.00 89.00 264 ALA A N 1
ATOM 2090 C CA . ALA A 1 264 ? 11.986 -13.108 -9.630 1.00 89.00 264 ALA A CA 1
ATOM 2091 C C . ALA A 1 264 ? 12.491 -13.457 -8.213 1.00 89.00 264 ALA A C 1
ATOM 2093 O O . ALA A 1 264 ? 11.726 -13.926 -7.367 1.00 89.00 264 ALA A O 1
ATOM 2094 N N . TYR A 1 265 ? 13.759 -13.157 -7.902 1.00 88.00 265 TYR A N 1
ATOM 2095 C CA . TYR A 1 265 ? 14.331 -13.353 -6.564 1.00 88.00 265 TYR A CA 1
ATOM 2096 C C . TYR A 1 265 ? 13.615 -12.545 -5.470 1.00 88.00 265 TYR A C 1
ATOM 2098 O O . TYR A 1 265 ? 13.602 -12.966 -4.308 1.00 88.00 265 TYR A O 1
ATOM 2106 N N . ARG A 1 266 ? 12.982 -11.420 -5.826 1.00 86.00 266 ARG A N 1
ATOM 2107 C CA . ARG A 1 266 ? 12.196 -10.598 -4.896 1.00 86.00 266 ARG A CA 1
ATOM 2108 C C . ARG A 1 266 ? 10.927 -11.307 -4.415 1.00 86.00 266 ARG A C 1
ATOM 2110 O O . ARG A 1 266 ? 10.545 -11.126 -3.262 1.00 86.00 266 ARG A O 1
ATOM 2117 N N . PHE A 1 267 ? 10.340 -12.150 -5.263 1.00 88.00 267 PHE A N 1
ATOM 2118 C CA . PHE A 1 267 ? 9.098 -12.893 -5.003 1.00 88.00 267 PHE A CA 1
ATOM 2119 C C . PHE A 1 267 ? 9.308 -14.267 -4.394 1.00 88.00 267 PHE A C 1
ATOM 2121 O O . PHE A 1 267 ? 8.356 -14.913 -3.956 1.00 88.00 267 PHE A O 1
ATOM 2128 N N . ARG A 1 268 ? 10.557 -14.731 -4.337 1.00 88.88 268 ARG A N 1
ATOM 2129 C CA . ARG A 1 268 ? 10.873 -15.979 -3.656 1.00 88.88 268 ARG A CA 1
ATOM 2130 C C . ARG A 1 268 ? 10.450 -15.869 -2.178 1.00 88.88 268 ARG A C 1
ATOM 2132 O O . ARG A 1 268 ? 10.668 -14.816 -1.572 1.00 88.88 268 ARG A O 1
ATOM 2139 N N . PRO A 1 269 ? 9.891 -16.919 -1.556 1.00 88.88 269 PRO A N 1
ATOM 2140 C CA . PRO A 1 269 ? 9.589 -16.900 -0.127 1.00 88.88 269 PRO A CA 1
ATOM 2141 C C . PRO A 1 269 ? 10.833 -16.629 0.721 1.00 88.88 269 PRO A C 1
ATOM 2143 O O . PRO A 1 269 ? 11.958 -16.985 0.342 1.00 88.88 269 PRO A O 1
ATOM 2146 N N . ASN A 1 270 ? 10.634 -15.968 1.862 1.00 87.25 270 ASN A N 1
ATOM 2147 C CA . ASN A 1 270 ? 11.686 -15.701 2.836 1.00 87.25 270 ASN A CA 1
ATOM 2148 C C . ASN A 1 270 ? 11.342 -16.330 4.194 1.00 87.25 270 ASN A C 1
ATOM 2150 O O . ASN A 1 270 ? 10.696 -15.672 5.009 1.00 87.25 270 ASN A O 1
ATOM 2154 N N . PRO A 1 271 ? 11.795 -17.564 4.471 1.00 83.50 271 PRO A N 1
ATOM 2155 C CA . PRO A 1 271 ? 11.467 -18.249 5.721 1.00 83.50 271 PRO A CA 1
ATOM 2156 C C . PRO A 1 271 ? 12.044 -17.554 6.965 1.00 83.50 271 PRO A C 1
ATOM 2158 O O . PRO A 1 271 ? 11.558 -17.778 8.066 1.00 83.50 271 PRO A O 1
ATOM 2161 N N . LEU A 1 272 ? 13.070 -16.709 6.806 1.00 81.44 272 LEU A N 1
ATOM 2162 C CA . LEU A 1 272 ? 13.717 -15.990 7.908 1.00 81.44 272 LEU A CA 1
ATOM 2163 C C . LEU A 1 272 ? 13.305 -14.514 7.993 1.00 81.44 272 LEU A C 1
ATOM 2165 O O . LEU A 1 272 ? 13.823 -13.799 8.846 1.00 81.44 272 LEU A O 1
ATOM 2169 N N . ASN A 1 273 ? 12.434 -14.048 7.089 1.00 79.75 273 ASN A N 1
ATOM 2170 C CA . ASN A 1 273 ? 11.992 -12.654 6.959 1.00 79.75 273 ASN A CA 1
ATOM 2171 C C . ASN A 1 273 ? 13.116 -11.594 7.086 1.00 79.75 273 ASN A C 1
ATOM 2173 O O . ASN A 1 273 ? 12.901 -10.471 7.535 1.00 79.75 273 ASN A O 1
ATOM 2177 N N . ASN A 1 274 ? 14.345 -11.943 6.705 1.00 82.75 274 ASN A N 1
ATOM 2178 C CA . ASN A 1 274 ? 15.476 -11.025 6.724 1.00 82.75 274 ASN A CA 1
ATOM 2179 C C . ASN A 1 274 ? 15.417 -10.051 5.529 1.00 82.75 274 ASN A C 1
ATOM 2181 O O . ASN A 1 274 ? 14.931 -10.407 4.453 1.00 82.75 274 ASN A O 1
ATOM 2185 N N . PRO A 1 275 ? 15.923 -8.815 5.663 1.00 81.06 275 PRO A N 1
ATOM 2186 C CA . PRO A 1 275 ? 15.954 -7.888 4.540 1.00 81.06 275 PRO A CA 1
ATOM 2187 C C . PRO A 1 275 ? 16.773 -8.482 3.386 1.00 81.06 275 PRO A C 1
ATOM 2189 O O . PRO A 1 275 ? 17.938 -8.860 3.554 1.00 81.06 275 PRO A O 1
ATOM 2192 N N . ARG A 1 276 ? 16.160 -8.568 2.199 1.00 76.19 276 ARG A N 1
ATOM 2193 C CA . ARG A 1 276 ? 16.849 -9.000 0.979 1.00 76.19 276 ARG A CA 1
ATOM 2194 C C . ARG A 1 276 ? 17.812 -7.896 0.562 1.00 76.19 276 ARG A C 1
ATOM 2196 O O . ARG A 1 276 ? 17.398 -6.764 0.332 1.00 76.19 276 ARG A O 1
ATOM 2203 N N . ARG A 1 277 ? 19.098 -8.224 0.449 1.00 68.44 277 ARG A N 1
ATOM 2204 C CA . ARG A 1 277 ? 20.069 -7.311 -0.157 1.00 68.44 277 ARG A CA 1
ATOM 2205 C C . ARG A 1 277 ? 19.868 -7.323 -1.667 1.00 68.44 277 ARG A C 1
ATOM 2207 O O . ARG A 1 277 ? 19.876 -8.397 -2.269 1.00 68.44 277 ARG A O 1
ATOM 2214 N N . ALA A 1 278 ? 19.699 -6.142 -2.255 1.00 62.00 278 ALA A N 1
ATOM 2215 C CA . ALA A 1 278 ? 19.929 -5.969 -3.679 1.00 62.00 278 ALA A CA 1
ATOM 2216 C C . ALA A 1 278 ? 21.419 -6.241 -3.917 1.00 62.00 278 ALA A C 1
ATOM 2218 O O . ALA A 1 278 ? 22.276 -5.627 -3.279 1.00 62.00 278 ALA A O 1
ATOM 2219 N N . TYR A 1 279 ? 21.720 -7.256 -4.721 1.00 51.69 279 TYR A N 1
ATOM 2220 C CA . TYR A 1 279 ? 23.082 -7.487 -5.171 1.00 51.69 279 TYR A CA 1
ATOM 2221 C C . TYR A 1 279 ? 23.255 -6.722 -6.470 1.00 51.69 279 TYR A C 1
ATOM 2223 O O . TYR A 1 279 ? 22.530 -7.003 -7.427 1.00 51.69 279 TYR A O 1
ATOM 2231 N N . TYR A 1 280 ? 24.253 -5.834 -6.436 1.00 51.28 280 TYR A N 1
ATOM 2232 C CA . TYR A 1 280 ? 24.559 -4.792 -7.414 1.00 51.28 280 TYR A CA 1
ATOM 2233 C C . TYR A 1 280 ? 23.584 -3.619 -7.326 1.00 51.28 280 TYR A C 1
ATOM 2235 O O . TYR A 1 280 ? 22.357 -3.853 -7.286 1.00 51.28 280 TYR A O 1
#

Sequence (280 aa):
MSQSRKRKSRWGGQPAPAAAPVAPLVPASTTSFSVPENLMDMVGEGEHFQAIHGVMVTRLTRNNPAIVAYAQKVFGSLDLTDAQWKQCEEQMKMNVVFQLLQAKKRESERLEKQGKVKYEYDSDEDVDGGTWEHKRRAKEMEETQARAAELTTMAEGKHHIGDFLPPDELARFMEKYRAIKEGRDPDLSDYQDHKLTEDNVGYRMLKSMGWTEGMGLGAEGKGITTPVNQNGRSENQGLGVERPETLQEEDDEYDAYRKRMMLAYRFRPNPLNNPRRAYY

Foldseek 3Di:
DDDDDDDDDPDDDDDDPDDDDDDDDDDPPPPQDDDDPVLVPPDDPDDDPVVVLVVSLVPLALPDVSLQVQCCVPVVDNPDDPVSSVVSSVVVSVSVVVVVVVVVVVVQVVCVVVVNNVDDDQPPVDQVCHGPVSVVVVVVVVVVLVVLVVLQVVCPPPDALLVLDDPVNVVLLVQLQVCLQVVHDRPPPPCVVVPDDPPDPVNVVCVVVVDDQQFADDPVSPHDNGDDDDDDDDPPDDPPPDDLLDDDSPDDPVSSVVSSSLNSNVRRRDSPPDDDDDDD

InterPro domains:
  IPR000467 G-patch domain [PF01585] (199-242)
  IPR000467 G-patch domain [PS50174] (198-244)
  IPR000467 G-patch domain [SM00443] (196-242)
  IPR040169 SURP and G-patch domain-containing protein 1/2 [PTHR23340] (3-280)

pLDDT: mean 71.99, std 17.56, range [31.83, 94.69]

Secondary structure (DSSP, 8-state):
-----PPPPSS--PPPPPPPP-----------PPPPGGGTS---S-S-HHHHHHHHHHT--TT-HHHHHHHHHHHSSS---HHHHHHHHHHHHHHHHHHHHHHHHHHHHHHHHTT--S-----TT--TT--HHHHHHHHHHHHHHHHHHHHHHHTTT--SGGGGS-HHHHHHHHHHHHHHHHTPPP---HHHHT---TTSHHHHHHHHTT--TTPPSSTTS-S-SSPPP--PPPTTPPTT---TTS--TT--HHHHHHHHHHHHHHHS--TT-PPPPPP-

Radius of gyration: 35.39 Å; Cα contacts (8 Å, |Δi|>4): 139; chains: 1; bounding box: 80×54×90 Å

Mean predicted aligned error: 18.58 Å